Protein AF-A0A9D6QVX8-F1 (afdb_monomer)

Sequence (203 aa):
MKALEVGALLHDIGKLAVPEHLLTKPGRLTRREFNQIAIHPQVGAEILAAVKFPFPVAELVHSHHENWDGTGYPRGLVGSQIPLTARILSVVDCFDALISDRPYRPAFPLEKAVQMIELRSGATFDPKVVETLLEVLPEVQKGAAEADTGLSLQSPRAIDAIQTSMNAEELEDSAESPVSEMEFPASEPMRRLLDPRGSGLQV

Radius of gyration: 20.51 Å; Cα contacts (8 Å, |Δi|>4): 190; chains: 1; bounding box: 38×61×43 Å

Foldseek 3Di:
DVLLVVLLVQLQVLCVQQDPCLVPPPDDDDPVSVVSSQCSLVSSLVVCVVPPDPDRNSLLSNQLQAFQCQLGDDPSDHHPSRPPSSLLSNLVVQLCVQQPCDPVDGHDDNVVSLVVSCVSDNTRHPVVSNVVCVVCVVVVVVVVVVCVVDDDPPDPVVVVVVVVPPPPDDDDDDDDDDDDDDDDDDDDDDDDNDDVDDDDDDD

Nearest PDB structures (foldseek):
  4r8z-assembly1_B  TM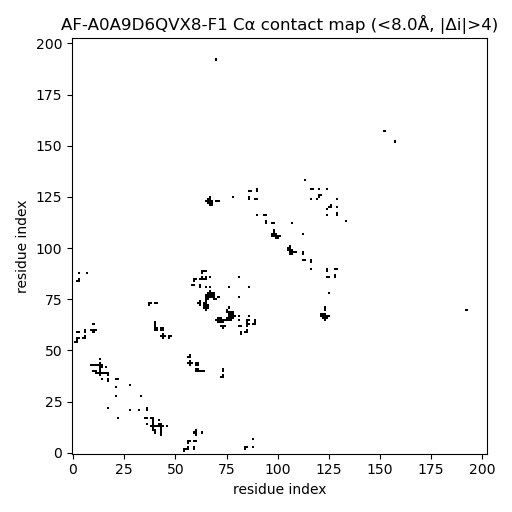=9.097E-01  e=4.300E-11  Pseudomonas aeruginosa PAO1
  4me4-assembly1_B  TM=9.033E-01  e=5.749E-09  Persephonella marina EX-H1
  5z7c-assembly1_A  TM=6.263E-01  e=9.843E-06  Vibrio cholerae O1 biovar El Tor str. N16961
  3tmc-assembly2_B  TM=7.822E-01  e=8.752E-04  Bdellovibrio bacteriovorus HD100

Solvent-accessible surface area (backbone atoms only — not comparable to full-atom values): 12342 Å² total; per-residue (Å²): 106,71,38,48,59,54,24,69,78,44,35,65,58,12,46,80,79,34,61,64,74,66,80,67,48,84,77,83,74,52,75,74,54,43,58,53,54,61,44,17,26,53,48,20,15,56,61,42,61,76,48,90,62,99,50,69,29,29,64,30,19,30,37,38,54,38,14,27,64,26,83,28,36,77,82,37,39,47,51,85,70,43,54,66,57,12,48,46,44,39,51,49,53,52,49,51,63,34,58,37,72,46,104,89,42,74,44,42,58,64,73,58,41,51,53,56,51,60,74,30,44,63,43,52,31,45,50,68,53,53,52,52,49,64,69,48,41,70,57,54,53,53,53,49,61,59,47,71,77,70,69,75,90,82,52,80,66,61,60,57,59,55,61,72,72,66,82,82,84,86,84,89,82,89,86,91,85,82,89,74,91,79,88,81,83,87,78,93,77,83,94,79,90,74,75,97,81,72,80,91,78,83,134

pLDDT: mean 76.97, std 27.29, range [25.06, 98.69]

Secondary structure (DSSP, 8-state):
-HHHHHHHHHTTGGGGGS-HHHHT--SPPPHHHHHHHTTHHHHHHHHHHTS--SS-HHHHHHHTT--TTS--SSS---GGGS-HHHHHHHHHHHHHHHHS-BTTBPPPPHHHHHHHHHHTBTTTB-HHHHHHHHHHHHHHHHHHHHHTTS--TT-THHHHHHHHTS-S---------PPPP-PPPP----S-S--S-S-----

Structure (mmCIF, N/CA/C/O backbone):
data_AF-A0A9D6QVX8-F1
#
_entry.id   AF-A0A9D6QVX8-F1
#
loop_
_atom_site.group_PDB
_atom_site.id
_atom_site.type_symbol
_atom_site.label_atom_id
_atom_site.label_alt_id
_atom_site.label_comp_id
_atom_site.label_asym_id
_atom_site.label_entity_id
_atom_site.label_seq_id
_atom_site.pdbx_PDB_ins_code
_atom_site.Cartn_x
_atom_site.Cartn_y
_atom_site.Cartn_z
_atom_site.occupancy
_atom_site.B_iso_or_equiv
_atom_site.auth_seq_id
_atom_site.auth_comp_id
_atom_site.auth_asym_id
_atom_site.auth_atom_id
_atom_site.pdbx_PDB_model_num
ATOM 1 N N . MET A 1 1 ? -15.543 -7.416 -5.826 1.00 79.75 1 MET A N 1
ATOM 2 C CA . MET A 1 1 ? -15.309 -8.169 -4.577 1.00 79.75 1 MET A CA 1
ATOM 3 C C . MET A 1 1 ? -14.295 -9.286 -4.776 1.00 79.75 1 MET A C 1
ATOM 5 O O . MET A 1 1 ? -13.169 -9.066 -4.369 1.00 79.75 1 MET A O 1
ATOM 9 N N . LYS A 1 2 ? -14.574 -10.358 -5.537 1.00 91.81 2 LYS A N 1
ATOM 10 C CA . LYS A 1 2 ? -13.625 -11.485 -5.729 1.00 91.81 2 LYS A CA 1
ATOM 11 C C . LYS A 1 2 ? -12.177 -11.115 -6.105 1.00 91.81 2 LYS A C 1
ATOM 13 O O . LYS A 1 2 ? -11.245 -11.675 -5.547 1.00 91.81 2 LYS A O 1
ATOM 18 N N . ALA A 1 3 ? -11.972 -10.152 -7.013 1.00 91.81 3 ALA A N 1
ATOM 19 C CA . ALA A 1 3 ? -10.618 -9.693 -7.353 1.00 91.81 3 ALA A CA 1
ATOM 20 C C . ALA A 1 3 ? -9.873 -9.092 -6.158 1.00 91.81 3 ALA A C 1
ATOM 22 O O . ALA A 1 3 ? -8.679 -9.314 -6.028 1.00 91.81 3 ALA A O 1
ATOM 23 N N . LEU A 1 4 ? -10.578 -8.349 -5.300 1.00 94.06 4 LEU A N 1
ATOM 24 C CA . LEU A 1 4 ? -10.010 -7.743 -4.101 1.00 94.06 4 LEU A CA 1
ATOM 25 C C . LEU A 1 4 ? -9.687 -8.801 -3.043 1.00 94.06 4 LEU A C 1
ATOM 27 O O . LEU A 1 4 ? -8.622 -8.729 -2.456 1.00 94.06 4 LEU A O 1
ATOM 31 N N . GLU A 1 5 ? -10.553 -9.799 -2.854 1.00 94.25 5 GLU A N 1
ATOM 32 C CA . GLU A 1 5 ? -10.311 -10.925 -1.934 1.00 94.25 5 GLU A CA 1
ATOM 33 C C . GLU A 1 5 ? -9.059 -11.716 -2.335 1.00 94.25 5 GLU A C 1
ATOM 35 O O . GLU A 1 5 ? -8.137 -11.884 -1.542 1.00 94.25 5 GLU A O 1
ATOM 40 N N . VAL A 1 6 ? -8.992 -12.152 -3.597 1.00 95.88 6 VAL A N 1
ATOM 41 C CA . VAL A 1 6 ? -7.836 -12.900 -4.111 1.00 95.88 6 VAL A CA 1
ATOM 42 C C . VAL A 1 6 ? -6.592 -12.014 -4.168 1.00 95.88 6 VAL A C 1
ATOM 44 O O . VAL A 1 6 ? -5.506 -12.448 -3.798 1.00 95.88 6 VAL A O 1
ATOM 47 N N . GLY A 1 7 ? -6.746 -10.763 -4.603 1.00 95.62 7 GLY A N 1
ATOM 48 C CA . GLY A 1 7 ? -5.658 -9.794 -4.664 1.00 95.62 7 GLY A CA 1
ATOM 49 C C . GLY A 1 7 ? -5.068 -9.498 -3.291 1.00 95.62 7 GLY A C 1
ATOM 50 O O . GLY A 1 7 ? -3.854 -9.478 -3.171 1.00 95.62 7 GLY A O 1
ATOM 51 N N . ALA A 1 8 ? -5.883 -9.357 -2.245 1.00 95.50 8 ALA A N 1
ATOM 52 C CA . ALA A 1 8 ? -5.393 -9.150 -0.884 1.00 95.50 8 ALA A CA 1
ATOM 53 C C . ALA A 1 8 ? -4.518 -10.315 -0.399 1.00 95.50 8 ALA A C 1
ATOM 55 O O . ALA A 1 8 ? -3.488 -10.079 0.224 1.00 95.50 8 ALA A O 1
ATOM 56 N N . LEU A 1 9 ? -4.861 -11.558 -0.750 1.00 96.12 9 LEU A N 1
ATOM 57 C CA . LEU A 1 9 ? -4.059 -12.735 -0.398 1.00 96.12 9 LEU A CA 1
ATOM 58 C C . LEU A 1 9 ? -2.761 -12.852 -1.208 1.00 96.12 9 LEU A C 1
ATOM 60 O O . LEU A 1 9 ? -1.781 -13.404 -0.717 1.00 96.12 9 LEU A O 1
ATOM 64 N N . LEU A 1 10 ? -2.758 -12.372 -2.455 1.00 97.00 10 LEU A N 1
ATOM 65 C CA . LEU A 1 10 ? -1.691 -12.648 -3.423 1.00 97.00 10 LEU A CA 1
ATOM 66 C C . LEU A 1 10 ? -0.883 -11.415 -3.845 1.00 97.00 10 LEU A C 1
ATOM 68 O O . LEU A 1 10 ? 0.009 -11.551 -4.679 1.00 97.00 10 LEU A O 1
ATOM 72 N N . HIS A 1 11 ? -1.161 -10.226 -3.307 1.00 97.88 11 HIS A N 1
ATOM 73 C CA . HIS A 1 11 ? -0.522 -8.976 -3.744 1.00 97.88 11 HIS A CA 1
ATOM 74 C C . HIS A 1 11 ? 1.006 -9.009 -3.669 1.00 97.88 11 HIS A C 1
ATOM 76 O O . HIS A 1 11 ? 1.687 -8.456 -4.528 1.00 97.88 11 HIS A O 1
ATOM 82 N N . ASP A 1 12 ? 1.533 -9.745 -2.699 1.00 97.56 12 ASP A N 1
ATOM 83 C CA . ASP A 1 12 ? 2.959 -9.877 -2.443 1.00 97.56 12 ASP A CA 1
ATOM 84 C C . ASP A 1 12 ? 3.606 -11.115 -3.088 1.00 97.56 12 ASP A C 1
ATOM 86 O O . ASP A 1 12 ? 4.794 -11.365 -2.874 1.00 97.56 12 ASP A O 1
ATOM 90 N N . ILE A 1 13 ? 2.884 -11.897 -3.906 1.00 97.69 13 ILE A N 1
ATOM 91 C CA . ILE A 1 13 ? 3.408 -13.153 -4.482 1.00 97.69 13 ILE A CA 1
ATOM 92 C C . ILE A 1 13 ? 4.677 -12.940 -5.321 1.00 97.69 13 ILE A C 1
ATOM 94 O O . ILE A 1 13 ? 5.549 -13.804 -5.379 1.00 97.69 13 ILE A O 1
ATOM 98 N N . GLY A 1 14 ? 4.836 -11.761 -5.926 1.00 97.44 14 GLY A N 1
ATOM 99 C CA . GLY A 1 14 ? 6.034 -11.422 -6.692 1.00 97.44 14 GLY A CA 1
ATOM 100 C C . GLY A 1 14 ? 7.301 -11.262 -5.847 1.00 97.44 14 GLY A C 1
ATOM 101 O O . GLY A 1 14 ? 8.394 -11.220 -6.413 1.00 97.44 14 GLY A O 1
ATOM 102 N N . LYS A 1 15 ? 7.206 -11.217 -4.507 1.00 97.31 15 LYS A N 1
ATOM 103 C CA . LYS A 1 15 ? 8.384 -11.206 -3.619 1.00 97.31 15 LYS A CA 1
ATOM 104 C C . LYS A 1 15 ? 9.237 -12.468 -3.765 1.00 97.31 15 LYS A C 1
ATOM 106 O O . LYS A 1 15 ? 10.403 -12.433 -3.391 1.00 97.31 15 LYS A O 1
ATOM 111 N N . LEU A 1 16 ? 8.713 -13.529 -4.389 1.00 96.19 16 LEU A N 1
ATOM 112 C CA . LEU A 1 16 ? 9.480 -14.712 -4.800 1.00 96.19 16 LEU A CA 1
ATOM 113 C C . LEU A 1 16 ? 10.677 -14.383 -5.712 1.00 96.19 16 LEU A C 1
ATOM 115 O O . LEU A 1 16 ? 11.661 -15.116 -5.704 1.00 96.19 16 LEU A O 1
ATOM 119 N N . ALA A 1 17 ? 10.623 -13.285 -6.472 1.00 94.88 17 ALA A N 1
ATOM 120 C CA . ALA A 1 17 ? 11.737 -12.827 -7.306 1.00 94.88 17 ALA A CA 1
ATOM 121 C C . ALA A 1 17 ? 12.693 -11.856 -6.587 1.00 94.88 17 ALA A C 1
ATOM 123 O O . ALA A 1 17 ? 13.665 -11.390 -7.182 1.00 94.88 17 ALA A O 1
ATOM 124 N N . VAL A 1 18 ? 12.435 -11.527 -5.317 1.00 95.50 18 VAL A N 1
ATOM 125 C CA . VAL A 1 18 ? 13.264 -10.609 -4.533 1.00 95.50 18 VAL A CA 1
ATOM 126 C C . VAL A 1 18 ? 14.235 -11.419 -3.667 1.00 95.50 18 VAL A C 1
ATOM 128 O O . VAL A 1 18 ? 13.799 -12.291 -2.917 1.00 95.50 18 VAL A O 1
ATOM 131 N N . PRO A 1 19 ? 15.550 -11.127 -3.699 1.00 94.44 19 PRO A N 1
ATOM 132 C CA . PRO A 1 19 ? 16.511 -11.807 -2.839 1.00 94.44 19 PRO A CA 1
ATOM 133 C C . PRO A 1 19 ? 16.152 -11.700 -1.350 1.00 94.44 19 PRO A C 1
ATOM 135 O O . PRO A 1 19 ? 15.932 -10.604 -0.831 1.00 94.44 19 PRO A O 1
ATOM 138 N N . GLU A 1 20 ? 16.186 -12.826 -0.635 1.00 93.62 20 GLU A N 1
ATOM 139 C CA . GLU A 1 20 ? 15.802 -12.912 0.783 1.00 93.62 20 GLU A CA 1
ATOM 140 C C . GLU A 1 20 ? 16.577 -11.933 1.680 1.00 93.62 20 GLU A C 1
ATOM 142 O O . GLU A 1 20 ? 16.004 -11.297 2.565 1.00 93.62 20 GLU A O 1
ATOM 147 N N . HIS A 1 21 ? 17.871 -11.736 1.411 1.00 93.69 21 HIS A N 1
ATOM 148 C CA . HIS A 1 21 ? 18.707 -10.799 2.166 1.00 93.69 21 HIS A CA 1
ATOM 149 C C . HIS A 1 21 ? 18.261 -9.332 2.029 1.00 93.69 21 HIS A C 1
ATOM 151 O O . HIS A 1 21 ? 18.622 -8.516 2.873 1.00 93.69 21 HIS A O 1
ATOM 157 N N . LEU A 1 22 ? 17.503 -8.975 0.981 1.00 94.19 22 LEU A N 1
ATOM 158 C CA . LEU A 1 22 ? 16.891 -7.650 0.841 1.00 94.19 22 LEU A CA 1
ATOM 159 C C . LEU A 1 22 ? 15.572 -7.559 1.609 1.00 94.19 22 LEU A C 1
ATOM 161 O O . LEU A 1 22 ? 15.320 -6.537 2.244 1.00 94.19 22 LEU A O 1
ATOM 165 N N . LEU A 1 23 ? 14.763 -8.623 1.592 1.00 90.75 23 LEU A N 1
ATOM 166 C CA . LEU A 1 23 ? 13.498 -8.700 2.335 1.00 90.75 23 LEU A CA 1
ATOM 167 C C . LEU A 1 23 ? 13.713 -8.673 3.854 1.00 90.75 23 LEU A C 1
ATOM 169 O O . LEU A 1 23 ? 12.891 -8.134 4.591 1.00 90.75 23 LEU A O 1
ATOM 173 N N . THR A 1 24 ? 14.833 -9.229 4.313 1.00 89.38 24 THR A N 1
ATOM 174 C CA . THR A 1 24 ? 15.198 -9.337 5.734 1.00 89.38 24 THR A CA 1
ATOM 175 C C . THR A 1 24 ? 16.215 -8.286 6.182 1.00 89.38 24 THR A C 1
ATOM 177 O O . THR A 1 24 ? 16.659 -8.302 7.332 1.00 89.38 24 THR A O 1
ATOM 180 N N . LYS A 1 25 ? 16.601 -7.353 5.300 1.00 88.38 25 LYS A N 1
ATOM 181 C CA . LYS A 1 25 ? 17.640 -6.365 5.600 1.00 88.38 25 LYS A CA 1
ATOM 182 C C . LYS A 1 25 ? 17.212 -5.452 6.760 1.00 88.38 25 LYS A C 1
ATOM 184 O O . LYS A 1 25 ? 16.213 -4.742 6.631 1.00 88.38 25 LYS A O 1
ATOM 189 N N . PRO A 1 26 ? 17.994 -5.358 7.852 1.00 83.31 26 PRO A N 1
ATOM 190 C CA . PRO A 1 26 ? 17.730 -4.374 8.889 1.00 83.31 26 PRO A CA 1
ATOM 191 C C . PRO A 1 26 ? 18.072 -2.960 8.396 1.00 83.31 26 PRO A C 1
ATOM 193 O O . PRO A 1 26 ? 19.113 -2.719 7.779 1.00 83.31 26 PRO A O 1
ATOM 196 N N . GLY A 1 27 ? 17.212 -1.997 8.722 1.00 85.56 27 GLY A N 1
ATOM 197 C CA . GLY A 1 27 ? 17.412 -0.590 8.384 1.00 85.56 27 GLY A CA 1
ATOM 198 C C . GLY A 1 27 ? 16.941 -0.215 6.976 1.00 85.56 27 GLY A C 1
ATOM 199 O O . GLY A 1 27 ? 16.069 -0.849 6.392 1.00 85.56 27 GLY A O 1
ATOM 200 N N . ARG A 1 28 ? 17.469 0.894 6.447 1.00 89.50 28 ARG A N 1
ATOM 201 C CA . ARG A 1 28 ? 16.995 1.470 5.179 1.00 89.50 28 ARG A CA 1
ATOM 202 C C . ARG A 1 28 ? 17.647 0.786 3.979 1.00 89.50 28 ARG A C 1
ATOM 204 O O . ARG A 1 28 ? 18.856 0.549 3.960 1.00 89.50 28 ARG A O 1
ATOM 211 N N . LEU A 1 29 ? 16.847 0.556 2.944 1.00 92.50 29 LEU A N 1
ATOM 212 C CA . LEU A 1 29 ? 17.328 0.142 1.631 1.00 92.50 29 LEU A CA 1
ATOM 213 C C . LEU A 1 29 ? 17.992 1.327 0.923 1.00 92.50 29 LEU A C 1
ATOM 215 O O . LEU A 1 29 ? 17.521 2.465 0.982 1.00 92.50 29 LEU A O 1
ATOM 219 N N . THR A 1 30 ? 19.084 1.054 0.222 1.00 96.19 30 THR A N 1
ATOM 220 C CA . THR A 1 30 ? 19.640 1.967 -0.779 1.00 96.19 30 THR A CA 1
ATOM 221 C C . THR A 1 30 ? 18.709 2.033 -1.988 1.00 96.19 30 THR A C 1
ATOM 223 O O . THR A 1 30 ? 17.903 1.133 -2.216 1.00 96.19 30 THR A O 1
ATOM 226 N N . ARG A 1 31 ? 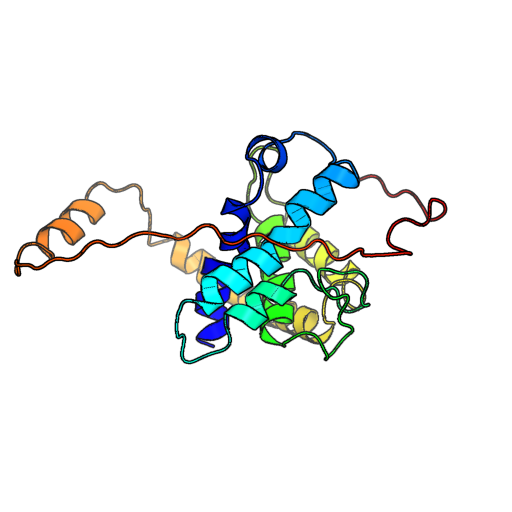18.861 3.055 -2.839 1.00 93.00 31 ARG A N 1
ATOM 227 C CA . ARG A 1 31 ? 18.063 3.181 -4.072 1.00 93.00 31 ARG A CA 1
ATOM 228 C C . ARG A 1 31 ? 18.143 1.931 -4.958 1.00 93.00 31 ARG A C 1
ATOM 230 O O . ARG A 1 31 ? 17.137 1.487 -5.493 1.00 93.00 31 ARG A O 1
ATOM 237 N N . ARG A 1 32 ? 19.339 1.350 -5.098 1.00 95.69 32 ARG A N 1
ATOM 238 C CA . ARG A 1 32 ? 19.556 0.150 -5.920 1.00 95.69 32 ARG A CA 1
ATOM 239 C C . ARG A 1 32 ? 18.865 -1.082 -5.335 1.00 95.69 32 ARG A C 1
ATOM 241 O O . ARG A 1 32 ? 18.390 -1.927 -6.082 1.00 95.69 32 ARG A O 1
ATOM 248 N N . GLU A 1 33 ? 18.844 -1.204 -4.015 1.00 96.56 33 GLU A N 1
ATOM 249 C CA . GLU A 1 33 ? 18.157 -2.304 -3.332 1.00 96.56 33 GLU A CA 1
ATOM 250 C C . GLU A 1 33 ? 16.643 -2.122 -3.400 1.00 96.56 33 GLU A C 1
ATOM 252 O O . GLU A 1 33 ? 15.941 -3.060 -3.748 1.00 96.56 33 GLU A O 1
ATOM 257 N N . PHE A 1 34 ? 16.146 -0.904 -3.171 1.00 95.69 34 PHE A N 1
ATOM 258 C CA . PHE A 1 34 ? 14.727 -0.594 -3.322 1.00 95.69 34 PHE A CA 1
ATOM 259 C C . PHE A 1 34 ? 14.224 -0.930 -4.728 1.00 95.69 34 PHE A C 1
ATOM 261 O O . PHE A 1 34 ? 13.208 -1.599 -4.853 1.00 95.69 34 PHE A O 1
ATOM 268 N N . ASN A 1 35 ? 14.965 -0.556 -5.777 1.00 94.62 35 ASN A N 1
ATOM 269 C CA . ASN A 1 35 ? 14.596 -0.884 -7.156 1.00 94.62 35 ASN A CA 1
ATOM 270 C C . ASN A 1 35 ? 14.461 -2.395 -7.401 1.00 94.62 35 ASN A C 1
ATOM 272 O O . ASN A 1 35 ? 13.659 -2.788 -8.236 1.00 94.62 35 ASN A O 1
ATOM 276 N N . GLN A 1 36 ? 15.223 -3.233 -6.689 1.00 95.94 36 GLN A N 1
ATOM 277 C CA . GLN A 1 36 ? 15.094 -4.691 -6.784 1.00 95.94 36 GLN A CA 1
ATOM 278 C C . GLN A 1 36 ? 13.860 -5.209 -6.048 1.00 95.94 36 GLN A C 1
ATOM 280 O O . GLN A 1 36 ? 13.270 -6.182 -6.489 1.00 95.94 36 GLN A O 1
ATOM 285 N N . ILE A 1 37 ? 13.441 -4.571 -4.953 1.00 96.06 37 ILE A N 1
ATOM 286 C CA . ILE A 1 37 ? 12.187 -4.933 -4.276 1.00 96.06 37 ILE A CA 1
ATOM 287 C C . ILE A 1 37 ? 10.978 -4.434 -5.075 1.00 96.06 37 ILE A C 1
ATOM 289 O O . ILE A 1 37 ? 9.973 -5.130 -5.177 1.00 96.06 37 ILE A O 1
ATOM 293 N N . ALA A 1 38 ? 11.077 -3.248 -5.677 1.00 96.44 38 ALA A N 1
ATOM 294 C CA . ALA A 1 38 ? 9.990 -2.583 -6.391 1.00 96.44 38 ALA A CA 1
ATOM 295 C C . ALA A 1 38 ? 9.528 -3.316 -7.666 1.00 96.44 38 ALA A C 1
ATOM 297 O O . ALA A 1 38 ? 8.518 -2.931 -8.247 1.00 96.44 38 ALA A O 1
ATOM 298 N N . ILE A 1 39 ? 10.227 -4.375 -8.091 1.00 96.88 39 ILE A N 1
ATOM 299 C CA . ILE A 1 39 ? 9.795 -5.229 -9.207 1.00 96.88 39 ILE A CA 1
ATOM 300 C C . ILE A 1 39 ? 8.636 -6.158 -8.823 1.00 96.88 39 ILE A C 1
ATOM 302 O O . ILE A 1 39 ? 7.930 -6.639 -9.707 1.00 96.88 39 ILE A O 1
ATOM 306 N N . HIS A 1 40 ? 8.436 -6.441 -7.529 1.00 98.44 40 HIS A N 1
ATOM 307 C CA . HIS A 1 40 ? 7.505 -7.486 -7.099 1.00 98.44 40 HIS A CA 1
ATOM 308 C C . HIS A 1 40 ? 6.040 -7.273 -7.529 1.00 98.44 40 HIS A C 1
ATOM 310 O O . HIS A 1 40 ? 5.394 -8.282 -7.804 1.00 98.44 40 HIS A O 1
ATOM 316 N N . PRO A 1 41 ? 5.483 -6.048 -7.668 1.00 98.19 41 PRO A N 1
ATOM 317 C CA . PRO A 1 41 ? 4.117 -5.896 -8.167 1.00 98.19 41 PRO A CA 1
ATOM 318 C C . PRO A 1 41 ? 4.008 -6.363 -9.617 1.00 98.19 41 PRO A C 1
ATOM 320 O O . PRO A 1 41 ? 3.045 -7.030 -9.988 1.00 98.19 41 PRO A O 1
ATOM 323 N N . GLN A 1 42 ? 5.025 -6.055 -10.427 1.00 98.06 42 GLN A N 1
ATOM 324 C CA . GLN A 1 42 ? 5.070 -6.464 -11.823 1.00 98.06 42 GLN A CA 1
ATOM 325 C C . GLN A 1 42 ? 5.259 -7.978 -11.954 1.00 98.06 42 GLN A C 1
ATOM 327 O O . GLN A 1 42 ? 4.462 -8.628 -12.625 1.00 98.06 42 GLN A O 1
ATOM 332 N N . VAL A 1 43 ? 6.233 -8.558 -11.247 1.00 97.88 43 VAL A N 1
ATOM 333 C CA . VAL A 1 43 ? 6.436 -10.017 -11.242 1.00 97.88 43 VAL A CA 1
ATOM 334 C C . VAL A 1 43 ? 5.187 -10.743 -10.731 1.00 97.88 43 VAL A C 1
ATOM 336 O O . VAL A 1 43 ? 4.766 -11.744 -11.304 1.00 97.88 43 VAL A O 1
ATOM 339 N N . GLY A 1 44 ? 4.552 -10.233 -9.673 1.00 98.00 44 GLY A N 1
ATOM 340 C CA . GLY A 1 44 ? 3.318 -10.802 -9.138 1.00 98.00 44 GLY A CA 1
ATOM 341 C C . GLY A 1 44 ? 2.179 -10.769 -10.156 1.00 98.00 44 GLY A C 1
ATOM 342 O O . GLY A 1 44 ? 1.471 -11.762 -10.324 1.00 98.00 44 GLY A O 1
ATOM 343 N N . ALA A 1 45 ? 2.034 -9.667 -10.892 1.00 97.69 45 ALA A N 1
ATOM 344 C CA . ALA A 1 45 ? 1.060 -9.561 -11.971 1.00 97.69 45 ALA A CA 1
ATOM 345 C C . ALA A 1 45 ? 1.338 -10.551 -13.113 1.00 97.69 45 ALA A C 1
ATOM 347 O O . ALA A 1 45 ? 0.398 -11.162 -13.618 1.00 97.69 45 ALA A O 1
ATOM 348 N N . GLU A 1 46 ? 2.603 -10.752 -13.490 1.00 96.88 46 GLU A N 1
ATOM 349 C CA . GLU A 1 46 ? 3.015 -11.718 -14.519 1.00 96.88 46 GLU A CA 1
ATOM 350 C C . GLU A 1 46 ? 2.716 -13.166 -14.098 1.00 96.88 46 GLU A C 1
ATOM 352 O O . GLU A 1 46 ? 2.118 -13.917 -14.871 1.00 96.88 46 GLU A O 1
ATOM 357 N N . ILE A 1 47 ? 3.027 -13.538 -12.850 1.00 96.38 47 ILE A N 1
ATOM 358 C CA . ILE A 1 47 ? 2.672 -14.848 -12.276 1.00 96.38 47 ILE A CA 1
ATOM 359 C C . ILE A 1 47 ? 1.155 -15.060 -12.332 1.00 96.38 47 ILE A C 1
ATOM 361 O O . ILE A 1 47 ? 0.673 -16.105 -12.773 1.00 96.38 47 ILE A O 1
ATOM 365 N N . LEU A 1 48 ? 0.380 -14.061 -11.907 1.00 96.12 48 LEU A N 1
ATOM 366 C CA . LEU A 1 48 ? -1.078 -14.163 -11.851 1.00 96.12 48 LEU A CA 1
ATOM 367 C C . LEU A 1 48 ? -1.734 -14.107 -13.232 1.00 96.12 48 LEU A C 1
ATOM 369 O O . LEU A 1 48 ? -2.834 -14.630 -13.385 1.00 96.12 48 LEU A O 1
ATOM 373 N N . ALA A 1 49 ? -1.076 -13.531 -14.240 1.00 94.12 49 ALA A N 1
ATOM 374 C CA . ALA A 1 49 ? -1.553 -13.530 -15.622 1.00 94.12 49 ALA A CA 1
ATOM 375 C C . ALA A 1 49 ? -1.521 -14.930 -16.259 1.00 94.12 49 ALA A C 1
ATOM 377 O O . ALA A 1 49 ? -2.317 -15.209 -17.159 1.00 94.12 49 ALA A O 1
ATOM 378 N N . ALA A 1 50 ? -0.655 -15.829 -15.776 1.00 93.75 50 ALA A N 1
ATOM 379 C CA . ALA A 1 50 ? -0.658 -17.232 -16.190 1.00 93.75 50 ALA A CA 1
ATOM 380 C C . ALA A 1 50 ? -1.909 -17.986 -15.695 1.00 93.75 50 ALA A C 1
ATOM 382 O O . ALA A 1 50 ? -2.316 -18.987 -16.290 1.00 93.75 50 ALA A O 1
ATOM 383 N N . VAL A 1 51 ? -2.556 -17.490 -14.636 1.00 93.12 51 VAL A N 1
ATOM 384 C CA . VAL A 1 51 ? -3.797 -18.048 -14.097 1.00 93.12 51 VAL A CA 1
ATOM 385 C C . VAL A 1 51 ? -4.995 -17.329 -14.715 1.00 93.12 51 VAL A C 1
ATOM 387 O O . VAL A 1 51 ? -5.150 -16.114 -14.624 1.00 93.12 51 VAL A O 1
ATOM 390 N N . LYS A 1 52 ? -5.909 -18.090 -15.323 1.00 88.00 52 LYS A N 1
ATOM 391 C CA . LYS A 1 52 ? -7.117 -17.546 -15.966 1.00 88.00 52 LYS A CA 1
ATOM 392 C C . LYS A 1 52 ? -8.206 -17.203 -14.944 1.00 88.00 52 LYS A C 1
ATOM 394 O O . LYS A 1 52 ? -9.277 -17.810 -14.940 1.00 88.00 52 LYS A O 1
ATOM 399 N N . PHE A 1 53 ? -7.947 -16.233 -14.069 1.00 91.50 53 PHE A N 1
ATOM 400 C CA . PHE A 1 53 ? -8.982 -15.702 -13.184 1.00 91.50 53 PHE A CA 1
ATOM 401 C C . PHE A 1 53 ? -10.080 -15.002 -14.004 1.00 91.50 53 PHE A C 1
ATOM 403 O O . PHE A 1 53 ? -9.772 -14.240 -14.920 1.00 91.50 53 PHE A O 1
ATOM 410 N N . PRO A 1 54 ? -11.369 -15.170 -13.660 1.00 92.38 54 PRO A N 1
ATOM 411 C CA . PRO A 1 54 ? -12.466 -14.486 -14.351 1.00 92.38 54 PRO A CA 1
ATOM 412 C C . PRO A 1 54 ? -12.594 -12.999 -13.964 1.00 92.38 54 PRO A C 1
ATOM 414 O O . PRO A 1 54 ? -13.591 -12.353 -14.279 1.00 92.38 54 PRO A O 1
ATOM 417 N N . PHE A 1 55 ? -11.624 -12.451 -13.231 1.00 92.31 55 PHE A N 1
ATOM 418 C CA . PHE A 1 55 ? -11.620 -11.091 -12.699 1.00 92.31 55 PHE A CA 1
ATOM 419 C C . PHE A 1 55 ? -10.178 -10.546 -12.629 1.00 92.31 55 PHE A C 1
ATOM 421 O O . PHE A 1 55 ? -9.234 -11.337 -12.584 1.00 92.31 55 PHE A O 1
ATOM 428 N N . PRO A 1 56 ? -9.976 -9.213 -12.627 1.00 92.94 56 PRO A N 1
ATOM 429 C CA . PRO A 1 56 ? -8.674 -8.602 -12.917 1.00 92.94 56 PRO A CA 1
ATOM 430 C C . PRO A 1 56 ? -7.728 -8.572 -11.700 1.00 92.94 56 PRO A C 1
ATOM 432 O O . PRO A 1 56 ? -7.400 -7.506 -11.184 1.00 92.94 56 PRO A O 1
ATOM 435 N N . VAL A 1 57 ? -7.284 -9.740 -11.224 1.00 96.31 57 VAL A N 1
ATOM 436 C CA . VAL A 1 57 ? -6.337 -9.838 -10.091 1.00 96.31 57 VAL A CA 1
ATOM 437 C C . VAL A 1 57 ? -4.965 -9.285 -10.467 1.00 96.31 57 VAL A C 1
ATOM 439 O O . VAL A 1 57 ? -4.398 -8.511 -9.707 1.00 96.31 57 VAL A O 1
ATOM 442 N N . ALA A 1 58 ? -4.451 -9.639 -11.648 1.00 96.81 58 ALA A N 1
ATOM 443 C CA . ALA A 1 58 ? -3.125 -9.212 -12.089 1.00 96.81 58 ALA A CA 1
ATOM 444 C C . ALA A 1 58 ? -2.996 -7.680 -12.115 1.00 96.81 58 ALA A C 1
ATOM 446 O O . ALA A 1 58 ? -2.025 -7.139 -11.608 1.00 96.81 58 ALA A O 1
ATOM 447 N N . GLU A 1 59 ? -4.015 -6.977 -12.617 1.00 96.56 59 GLU A N 1
ATOM 448 C CA . GLU A 1 59 ? -4.028 -5.509 -12.663 1.00 96.56 59 GLU A CA 1
ATOM 449 C C . GLU A 1 59 ? -4.077 -4.879 -11.261 1.00 96.56 59 GLU A C 1
ATOM 451 O O . GLU A 1 59 ? -3.432 -3.865 -11.006 1.00 96.56 59 GLU A O 1
ATOM 456 N N . LEU A 1 60 ? -4.810 -5.494 -10.328 1.00 97.31 60 LEU A N 1
ATOM 457 C CA . LEU A 1 60 ? -4.827 -5.073 -8.928 1.00 97.31 60 LEU A CA 1
ATOM 458 C C . LEU A 1 60 ? -3.434 -5.212 -8.305 1.00 97.31 60 LEU A C 1
ATOM 460 O O . LEU A 1 60 ? -2.924 -4.250 -7.734 1.00 97.31 60 LEU A O 1
ATOM 464 N N . VAL A 1 61 ? -2.821 -6.389 -8.444 1.00 98.00 61 VAL A N 1
ATOM 465 C CA . VAL A 1 61 ? -1.493 -6.688 -7.893 1.00 98.00 61 VAL A CA 1
ATOM 466 C C . VAL A 1 61 ? -0.418 -5.828 -8.543 1.00 98.00 61 VAL A C 1
ATOM 468 O O . VAL A 1 61 ? 0.463 -5.342 -7.850 1.00 98.00 61 VAL A O 1
ATOM 471 N N . HIS A 1 62 ? -0.514 -5.526 -9.831 1.00 98.38 62 HIS A N 1
ATOM 472 C CA . HIS A 1 62 ? 0.449 -4.646 -10.486 1.00 98.38 62 HIS A CA 1
ATOM 473 C C . HIS A 1 62 ? 0.444 -3.228 -9.892 1.00 98.38 62 HIS A C 1
ATOM 475 O O . HIS A 1 62 ? 1.477 -2.568 -9.845 1.00 98.38 62 HIS A O 1
ATOM 481 N N . SER A 1 63 ? -0.717 -2.757 -9.432 1.00 98.44 63 SER A N 1
ATOM 482 C CA . SER A 1 63 ? -0.927 -1.356 -9.061 1.00 98.44 63 SER A CA 1
ATOM 483 C C . SER A 1 63 ? -1.084 -1.086 -7.566 1.00 98.44 63 SER A C 1
ATOM 485 O O . SER A 1 63 ? -1.353 0.053 -7.193 1.00 98.44 63 SER A O 1
ATOM 487 N N . HIS A 1 64 ? -0.912 -2.080 -6.693 1.00 97.88 64 HIS A N 1
ATOM 488 C CA . HIS A 1 64 ? -1.133 -1.902 -5.250 1.00 97.88 64 HIS A CA 1
ATOM 489 C C . HIS A 1 64 ? -0.102 -0.984 -4.555 1.00 97.88 64 HIS A C 1
ATOM 491 O O . HIS A 1 64 ? -0.335 -0.548 -3.430 1.00 97.88 64 HIS A O 1
ATOM 497 N N . HIS A 1 65 ? 0.999 -0.641 -5.234 1.00 98.12 65 HIS A N 1
ATOM 498 C CA . HIS A 1 65 ? 1.998 0.338 -4.788 1.00 98.12 65 HIS A CA 1
ATOM 499 C C . HIS A 1 65 ? 1.987 1.658 -5.578 1.00 98.12 65 HIS A C 1
ATOM 501 O O . HIS A 1 65 ? 2.897 2.484 -5.446 1.00 98.12 65 HIS A O 1
ATOM 507 N N . GLU A 1 66 ? 0.949 1.890 -6.381 1.00 98.56 66 GLU A N 1
ATOM 508 C CA . GLU A 1 66 ? 0.715 3.205 -6.971 1.00 98.56 66 GLU A CA 1
ATOM 509 C C . GLU A 1 66 ? 0.212 4.176 -5.895 1.00 98.56 66 GLU A C 1
ATOM 511 O O . GLU A 1 66 ? -0.655 3.840 -5.085 1.00 98.56 66 GLU A O 1
ATOM 516 N N . ASN A 1 67 ? 0.736 5.402 -5.917 1.00 98.62 67 ASN A N 1
ATOM 517 C CA . ASN A 1 67 ? 0.305 6.477 -5.030 1.00 98.62 67 ASN A CA 1
ATOM 518 C C . ASN A 1 67 ? -0.682 7.368 -5.770 1.00 98.62 67 ASN A C 1
ATOM 520 O O . ASN A 1 67 ? -0.496 7.652 -6.952 1.00 98.62 67 ASN A O 1
ATOM 524 N N . TRP A 1 68 ? -1.689 7.867 -5.059 1.00 98.62 68 TRP A N 1
ATOM 525 C CA . TRP A 1 68 ? -2.717 8.744 -5.618 1.00 98.62 68 TRP A CA 1
ATOM 526 C C . TRP A 1 68 ? -2.153 9.952 -6.390 1.00 98.62 68 TRP A C 1
ATOM 528 O O . TRP A 1 68 ? -2.704 10.331 -7.426 1.00 98.62 68 TRP A O 1
ATOM 538 N N . ASP A 1 69 ? -1.041 10.524 -5.930 1.00 98.25 69 ASP A N 1
ATOM 539 C CA . ASP A 1 69 ? -0.349 11.664 -6.541 1.00 98.25 69 ASP A CA 1
ATOM 540 C C . ASP A 1 69 ? 0.596 11.315 -7.711 1.00 98.25 69 ASP A C 1
ATOM 542 O O . ASP A 1 69 ? 1.184 12.217 -8.312 1.00 98.25 69 ASP A O 1
ATOM 546 N N . GLY A 1 70 ? 0.750 10.031 -8.053 1.00 98.06 70 GLY A N 1
ATOM 547 C CA . GLY A 1 70 ? 1.650 9.557 -9.110 1.00 98.06 70 GLY A CA 1
ATOM 548 C C . GLY A 1 70 ? 3.092 9.303 -8.689 1.00 98.06 70 GLY A C 1
ATOM 549 O O . GLY A 1 70 ? 3.913 8.947 -9.533 1.00 98.06 70 GLY A O 1
ATOM 550 N N . THR A 1 71 ? 3.438 9.468 -7.412 1.00 97.44 71 THR A N 1
ATOM 551 C CA . THR A 1 71 ? 4.800 9.191 -6.913 1.00 97.44 71 THR A CA 1
ATOM 552 C C . THR A 1 71 ? 5.066 7.704 -6.656 1.00 97.44 71 THR A C 1
ATOM 554 O O . THR A 1 71 ? 6.168 7.336 -6.249 1.00 97.44 71 THR A O 1
ATOM 557 N N . GLY A 1 72 ? 4.061 6.852 -6.868 1.00 97.00 72 GLY A N 1
ATOM 558 C CA . GLY A 1 72 ? 4.151 5.410 -6.673 1.00 97.00 72 GLY A CA 1
ATOM 559 C C . GLY A 1 72 ? 4.840 4.683 -7.824 1.00 97.00 72 GLY A C 1
ATOM 560 O O . GLY A 1 72 ? 5.499 5.278 -8.681 1.00 97.00 72 GLY A O 1
ATOM 561 N N . TYR A 1 73 ? 4.716 3.362 -7.807 1.00 97.81 73 TYR A N 1
ATOM 562 C CA . TYR A 1 73 ? 5.364 2.465 -8.757 1.00 97.81 73 TYR A CA 1
ATOM 563 C C . TYR A 1 73 ? 4.468 1.241 -9.026 1.00 97.81 73 TYR A C 1
ATOM 565 O O . TYR A 1 73 ? 3.584 0.947 -8.219 1.00 97.81 73 TYR A O 1
ATOM 573 N N . PRO A 1 74 ? 4.688 0.499 -10.128 1.00 96.62 74 PRO A N 1
ATOM 574 C CA . PRO A 1 74 ? 5.760 0.649 -11.119 1.00 96.62 74 PRO A CA 1
ATOM 575 C C . PRO A 1 74 ? 5.467 1.619 -12.270 1.00 96.62 74 PRO A C 1
ATOM 577 O O . PRO A 1 74 ? 6.408 2.021 -12.956 1.00 96.62 74 PRO A O 1
ATOM 580 N N . ARG A 1 75 ? 4.212 2.020 -12.499 1.00 97.06 75 ARG A N 1
ATOM 581 C CA . ARG A 1 75 ? 3.817 2.811 -13.678 1.00 97.06 75 ARG A CA 1
ATOM 582 C C . ARG A 1 75 ? 3.646 4.302 -13.394 1.00 97.06 75 ARG A C 1
ATOM 584 O O . ARG A 1 75 ? 3.632 5.078 -14.348 1.00 97.06 75 ARG A O 1
ATOM 591 N N . GLY A 1 76 ? 3.550 4.712 -12.130 1.00 97.50 76 GLY A N 1
ATOM 592 C CA . GLY A 1 76 ? 3.350 6.116 -11.760 1.00 97.50 76 GLY A CA 1
ATOM 593 C C . GLY A 1 76 ? 1.959 6.607 -12.157 1.00 97.50 76 GLY A C 1
ATOM 594 O O . GLY A 1 76 ? 1.808 7.704 -12.699 1.00 97.50 76 GLY A O 1
ATOM 595 N N . LEU A 1 77 ? 0.949 5.757 -11.961 1.00 98.44 77 LEU A N 1
ATOM 596 C CA . LEU A 1 77 ? -0.442 6.083 -12.261 1.00 98.44 77 LEU A CA 1
ATOM 597 C C . LEU A 1 77 ? -0.951 7.159 -11.304 1.00 98.44 77 LEU A C 1
ATOM 599 O O . LEU A 1 77 ? -0.637 7.139 -10.118 1.00 98.44 77 LEU A O 1
ATOM 603 N N . VAL A 1 78 ? -1.787 8.067 -11.809 1.00 98.62 78 VAL A N 1
ATOM 604 C CA . VAL A 1 78 ? -2.312 9.190 -11.021 1.00 98.62 78 VAL A CA 1
ATOM 605 C C . VAL A 1 78 ? -3.815 9.055 -10.820 1.00 98.62 78 VAL A C 1
ATOM 607 O O . VAL A 1 78 ? -4.580 8.845 -11.769 1.00 98.62 78 VAL A O 1
ATOM 610 N N . GLY A 1 79 ? -4.258 9.248 -9.581 1.00 98.31 79 GLY A N 1
ATOM 611 C CA . GLY A 1 79 ? -5.666 9.358 -9.235 1.00 98.31 79 GLY A CA 1
ATOM 612 C C . GLY A 1 79 ? -6.492 8.159 -9.702 1.00 98.31 79 GLY A C 1
ATOM 613 O O . GLY A 1 79 ? -6.206 7.000 -9.404 1.00 98.31 79 GLY A O 1
ATOM 614 N N . SER A 1 80 ? -7.531 8.435 -10.489 1.00 98.06 80 SER A N 1
ATOM 615 C CA . SER A 1 80 ? -8.460 7.421 -10.996 1.00 98.06 80 SER A CA 1
ATOM 616 C C . SER A 1 80 ? -7.888 6.508 -12.083 1.00 98.06 80 SER A C 1
ATOM 618 O O . SER A 1 80 ? -8.591 5.593 -12.509 1.00 98.06 80 SER A O 1
ATOM 620 N N . GLN A 1 81 ? -6.656 6.737 -12.548 1.00 98.38 81 GLN A N 1
ATOM 621 C CA . GLN A 1 81 ? -5.951 5.768 -13.396 1.00 98.38 81 GLN A CA 1
ATOM 622 C C . GLN A 1 81 ? -5.622 4.492 -12.615 1.00 98.38 81 GLN A C 1
ATOM 624 O O . GLN A 1 81 ? -5.545 3.417 -13.202 1.00 98.38 81 GLN A O 1
ATOM 629 N N . ILE A 1 82 ? -5.475 4.604 -11.292 1.00 98.62 82 ILE A N 1
ATOM 630 C CA . ILE A 1 82 ? -5.256 3.467 -10.406 1.00 98.62 82 ILE A CA 1
ATOM 631 C C . ILE A 1 82 ? -6.584 2.700 -10.263 1.00 98.62 82 ILE A C 1
ATOM 633 O O . ILE A 1 82 ? -7.611 3.295 -9.889 1.00 98.62 82 ILE A O 1
ATOM 637 N N . PRO A 1 83 ? -6.605 1.376 -10.507 1.00 97.38 83 PRO A N 1
ATOM 638 C CA . PRO A 1 83 ? -7.788 0.553 -10.284 1.00 97.38 83 PRO A CA 1
ATOM 639 C C . PRO A 1 83 ? -8.348 0.765 -8.875 1.00 97.38 83 PRO A C 1
ATOM 641 O O . PRO A 1 83 ? -7.599 0.799 -7.900 1.00 97.38 83 PRO A O 1
ATOM 644 N N . LEU A 1 84 ? -9.673 0.894 -8.742 1.00 97.81 84 LEU A N 1
ATOM 645 C CA . LEU A 1 84 ? -10.303 1.119 -7.431 1.00 97.81 84 LEU A CA 1
ATOM 646 C C . LEU A 1 84 ? -9.908 0.039 -6.415 1.00 97.81 84 LEU A C 1
ATOM 648 O O . LEU A 1 84 ? -9.647 0.343 -5.260 1.00 97.81 84 LEU A O 1
ATOM 652 N N . THR A 1 85 ? -9.805 -1.213 -6.852 1.00 97.38 85 THR A N 1
ATOM 653 C CA . THR A 1 85 ? -9.390 -2.319 -5.987 1.00 97.38 85 THR A CA 1
ATOM 654 C C . THR A 1 85 ? -7.953 -2.181 -5.486 1.00 97.38 85 THR A C 1
ATOM 656 O O . THR A 1 85 ? -7.691 -2.536 -4.345 1.00 97.38 85 THR A O 1
ATOM 659 N N . ALA A 1 86 ? -7.040 -1.633 -6.293 1.00 97.94 86 ALA A N 1
ATOM 660 C CA . ALA A 1 86 ? -5.670 -1.355 -5.866 1.00 97.94 86 ALA A CA 1
ATOM 661 C C . ALA A 1 86 ? -5.614 -0.170 -4.889 1.00 97.94 86 ALA A C 1
ATOM 663 O O . ALA A 1 86 ? -4.885 -0.233 -3.908 1.00 97.94 86 ALA A O 1
ATOM 664 N N . ARG A 1 87 ? -6.445 0.863 -5.097 1.00 98.56 87 ARG A N 1
ATOM 665 C CA . ARG A 1 87 ? -6.595 1.987 -4.152 1.00 98.56 87 ARG A CA 1
ATOM 666 C C . ARG A 1 87 ? -7.140 1.547 -2.796 1.00 98.56 87 ARG A C 1
ATOM 668 O O . ARG A 1 87 ? -6.704 2.055 -1.774 1.00 98.56 87 ARG A O 1
ATOM 675 N N . ILE A 1 88 ? -8.091 0.611 -2.787 1.00 98.19 88 ILE A N 1
ATOM 676 C CA . ILE A 1 88 ? -8.604 0.012 -1.548 1.00 98.19 88 ILE A CA 1
ATOM 677 C C . ILE A 1 88 ? -7.509 -0.813 -0.876 1.00 98.19 88 ILE A C 1
ATOM 679 O O . ILE A 1 88 ? -7.239 -0.617 0.306 1.00 98.19 88 ILE A O 1
ATOM 683 N N . LEU A 1 89 ? -6.861 -1.706 -1.630 1.00 98.00 89 LEU A N 1
ATOM 684 C CA . LEU A 1 89 ? -5.828 -2.572 -1.076 1.00 98.00 89 LEU A CA 1
ATOM 685 C C . LEU A 1 89 ? -4.660 -1.771 -0.493 1.00 98.00 89 LEU A C 1
ATOM 687 O O . LEU A 1 89 ? -4.218 -2.103 0.595 1.00 98.00 89 LEU A O 1
ATOM 691 N N . SER A 1 90 ? -4.188 -0.713 -1.157 1.00 97.81 90 SER A N 1
ATOM 692 C CA . SER A 1 90 ? -3.035 0.061 -0.679 1.00 97.81 90 SER A CA 1
ATOM 693 C C . SER A 1 90 ? -3.283 0.720 0.682 1.00 97.81 90 SER A C 1
ATOM 695 O O . SER A 1 90 ? -2.390 0.758 1.531 1.00 97.81 90 SER A O 1
ATOM 697 N N . VAL A 1 91 ? -4.507 1.200 0.920 1.00 98.00 91 VAL A N 1
ATOM 698 C CA . VAL A 1 91 ? -4.913 1.758 2.216 1.00 98.00 91 VAL A CA 1
ATOM 699 C C . VAL A 1 91 ? -4.998 0.656 3.271 1.00 98.00 91 VAL A C 1
ATOM 701 O O . VAL A 1 91 ? -4.459 0.822 4.364 1.00 98.00 91 VAL A O 1
ATOM 704 N N . VAL A 1 92 ? -5.648 -0.466 2.949 1.00 95.94 92 VAL A N 1
ATOM 705 C CA . VAL A 1 92 ? -5.859 -1.578 3.891 1.00 95.94 92 VAL A CA 1
ATOM 706 C C . VAL A 1 92 ? -4.544 -2.266 4.259 1.00 95.94 92 VAL A C 1
ATOM 708 O O . VAL A 1 92 ? -4.309 -2.492 5.441 1.00 95.94 92 VAL A O 1
ATOM 711 N N . ASP A 1 93 ? -3.668 -2.532 3.289 1.00 96.12 93 ASP A N 1
ATOM 712 C CA . ASP A 1 93 ? -2.338 -3.112 3.511 1.00 96.12 93 ASP A CA 1
ATOM 713 C C . ASP A 1 93 ? -1.499 -2.216 4.429 1.00 96.12 93 ASP A C 1
ATOM 715 O O . ASP A 1 93 ? -0.943 -2.668 5.430 1.00 96.12 93 ASP A O 1
ATOM 719 N N . CYS A 1 94 ? -1.485 -0.902 4.173 1.00 95.69 94 CYS A N 1
ATOM 720 C CA . CYS A 1 94 ? -0.792 0.025 5.059 1.00 95.69 94 CYS A CA 1
ATOM 721 C C . CYS A 1 94 ? -1.423 0.072 6.456 1.00 95.69 94 CYS A C 1
ATOM 723 O O . CYS A 1 94 ? -0.695 0.182 7.443 1.00 95.69 94 CYS A O 1
ATOM 725 N N . PHE A 1 95 ? -2.750 0.052 6.559 1.00 95.31 95 PHE A N 1
ATOM 726 C CA . PHE A 1 95 ? -3.436 0.111 7.843 1.00 95.31 95 PHE A CA 1
ATOM 727 C C . PHE A 1 95 ? -3.148 -1.137 8.686 1.00 95.31 95 PHE A C 1
ATOM 729 O O . PHE A 1 95 ? -2.676 -0.991 9.814 1.00 95.31 95 PHE A O 1
ATOM 736 N N . ASP A 1 96 ? -3.314 -2.335 8.119 1.00 93.12 96 ASP A N 1
ATOM 737 C CA . ASP A 1 96 ? -2.951 -3.607 8.757 1.00 93.12 96 ASP A CA 1
ATOM 738 C C . ASP A 1 96 ? -1.474 -3.611 9.168 1.00 93.12 96 ASP A C 1
ATOM 740 O O . ASP A 1 96 ? -1.121 -3.872 10.320 1.00 93.12 96 ASP A O 1
ATOM 744 N N . ALA A 1 97 ? -0.599 -3.168 8.263 1.00 91.12 97 ALA A N 1
ATOM 745 C CA . ALA A 1 97 ? 0.815 -3.033 8.544 1.00 91.12 97 ALA A CA 1
ATOM 746 C C . ALA A 1 97 ? 1.125 -2.106 9.718 1.00 91.12 97 ALA A C 1
ATOM 748 O O . ALA A 1 97 ? 2.200 -2.271 10.289 1.00 91.12 97 ALA A O 1
ATOM 749 N N . LEU A 1 98 ? 0.279 -1.125 10.057 1.00 93.44 98 LEU A N 1
ATOM 750 C CA . LEU A 1 98 ? 0.462 -0.204 11.185 1.00 93.44 98 LEU A CA 1
ATOM 751 C C . LEU A 1 98 ? -0.046 -0.788 12.506 1.00 93.44 98 LEU A C 1
ATOM 753 O O . LEU A 1 98 ? 0.615 -0.587 13.526 1.00 93.44 98 LEU A O 1
ATOM 757 N N . ILE A 1 99 ? -1.174 -1.497 12.487 1.00 93.19 99 ILE A N 1
ATOM 758 C CA . ILE A 1 99 ? -1.823 -2.038 13.693 1.00 93.19 99 ILE A CA 1
ATOM 759 C C . ILE A 1 99 ? -1.368 -3.456 14.060 1.00 93.19 99 ILE A C 1
ATOM 761 O O . ILE A 1 99 ? -1.735 -3.950 15.120 1.00 93.19 99 ILE A O 1
ATOM 765 N N . SER A 1 100 ? -0.560 -4.093 13.213 1.00 89.19 100 SER A N 1
ATOM 766 C CA . SER A 1 100 ? 0.014 -5.417 13.463 1.00 89.19 100 SER A CA 1
ATOM 767 C C . SER A 1 100 ? 1.440 -5.336 14.019 1.00 89.19 100 SER A C 1
ATOM 769 O O . SER A 1 100 ? 2.244 -4.477 13.625 1.00 89.19 100 SER A O 1
ATOM 771 N N . ASP A 1 101 ? 1.771 -6.265 14.920 1.00 86.50 101 ASP A N 1
ATOM 772 C CA . ASP A 1 101 ? 3.133 -6.454 15.419 1.00 86.50 101 ASP A CA 1
ATOM 773 C C . ASP A 1 101 ? 4.061 -6.933 14.300 1.00 86.50 101 ASP A C 1
ATOM 775 O O . ASP A 1 101 ? 3.718 -7.787 13.479 1.00 86.50 101 ASP A O 1
ATOM 779 N N . ARG A 1 102 ? 5.279 -6.393 14.271 1.00 84.12 102 ARG A N 1
ATOM 780 C CA . ARG A 1 102 ? 6.332 -6.789 13.334 1.00 84.12 102 ARG A CA 1
ATOM 781 C C . ARG A 1 102 ? 7.618 -7.101 14.099 1.00 84.12 102 ARG A C 1
ATOM 783 O O . ARG A 1 102 ? 7.849 -6.502 15.149 1.00 84.12 102 ARG A O 1
ATOM 790 N N . PRO A 1 103 ? 8.517 -7.952 13.560 1.00 76.75 103 PRO A N 1
ATOM 791 C CA . PRO A 1 103 ? 9.735 -8.389 14.258 1.00 76.75 103 PRO A CA 1
ATOM 792 C C . PRO A 1 103 ? 10.602 -7.269 14.860 1.00 76.75 103 PRO A C 1
ATOM 794 O O . PRO A 1 103 ? 11.332 -7.504 15.816 1.00 76.75 103 PRO A O 1
ATOM 797 N N . TYR A 1 104 ? 10.516 -6.050 14.319 1.00 76.94 104 TYR A N 1
ATOM 798 C CA . TYR A 1 104 ? 11.307 -4.892 14.749 1.00 76.94 104 TYR A CA 1
ATOM 799 C C . TYR A 1 104 ? 10.466 -3.686 15.180 1.00 76.94 104 TYR A C 1
ATOM 801 O O . TYR A 1 104 ? 11.018 -2.605 15.395 1.00 76.94 104 TYR A O 1
ATOM 809 N N . ARG A 1 105 ? 9.138 -3.824 15.256 1.00 84.69 105 ARG A N 1
ATOM 810 C CA . ARG A 1 105 ? 8.247 -2.717 15.608 1.00 84.69 105 ARG A CA 1
ATOM 811 C C . ARG A 1 105 ? 6.930 -3.254 16.177 1.00 84.69 105 ARG A C 1
ATOM 813 O O . ARG A 1 105 ? 6.251 -3.982 15.455 1.00 84.69 105 ARG A O 1
ATOM 820 N N . PRO A 1 106 ? 6.533 -2.866 17.399 1.00 87.69 106 PRO A N 1
ATOM 821 C CA . PRO A 1 106 ? 5.201 -3.194 17.885 1.00 87.69 106 PRO A CA 1
ATOM 822 C C . PRO A 1 106 ? 4.120 -2.536 17.015 1.00 87.69 106 PRO A C 1
ATOM 824 O O . PRO A 1 106 ? 4.387 -1.573 16.274 1.00 87.69 106 PRO A O 1
ATOM 827 N N . ALA A 1 107 ? 2.904 -3.057 17.124 1.00 91.56 107 ALA A N 1
ATOM 828 C CA . ALA A 1 107 ? 1.700 -2.410 16.634 1.00 91.56 107 ALA A CA 1
ATOM 829 C C . ALA A 1 107 ? 1.596 -0.971 17.163 1.00 91.56 107 ALA A C 1
ATOM 831 O O . ALA A 1 107 ? 1.890 -0.684 18.329 1.00 91.56 107 ALA A O 1
ATOM 832 N N . PHE A 1 108 ? 1.167 -0.047 16.306 1.00 90.56 108 PHE A N 1
ATOM 833 C CA . PHE A 1 108 ? 0.802 1.292 16.753 1.00 90.56 108 PHE A CA 1
ATOM 834 C C . PHE A 1 108 ? -0.574 1.276 17.428 1.00 90.56 108 PHE A C 1
ATOM 836 O O . PHE A 1 108 ? -1.448 0.516 17.008 1.00 90.56 108 PHE A O 1
ATOM 843 N N . PRO A 1 109 ? -0.816 2.171 18.406 1.00 93.75 109 PRO A N 1
ATOM 844 C CA . PRO A 1 109 ? -2.172 2.466 18.846 1.00 93.75 109 PRO A CA 1
ATOM 845 C C . PRO A 1 109 ? -3.038 2.854 17.650 1.00 93.75 109 PRO A C 1
ATOM 847 O O . PRO A 1 109 ? -2.578 3.569 16.751 1.00 93.75 109 PRO A O 1
ATOM 850 N N . LEU A 1 110 ? -4.291 2.414 17.651 1.00 91.44 110 LEU A N 1
ATOM 851 C CA . LEU A 1 110 ? -5.225 2.654 16.557 1.00 91.44 110 LEU A CA 1
ATOM 852 C C . LEU A 1 110 ? -5.308 4.138 16.186 1.00 91.44 110 LEU A C 1
ATOM 854 O O . LEU A 1 110 ? -5.227 4.488 15.013 1.00 91.44 110 LEU A O 1
ATOM 858 N N . GLU A 1 111 ? -5.429 5.017 17.178 1.00 93.56 111 GLU A N 1
ATOM 859 C CA . GLU A 1 111 ? -5.555 6.460 16.974 1.00 93.56 111 GLU A CA 1
ATOM 860 C C . GLU A 1 111 ? -4.338 7.009 16.226 1.00 93.56 111 GLU A C 1
ATOM 862 O O . GLU A 1 111 ? -4.458 7.891 15.375 1.00 93.56 111 GLU A O 1
ATOM 867 N N . LYS A 1 112 ? -3.155 6.452 16.504 1.00 94.38 112 LYS A N 1
ATOM 868 C CA . LYS A 1 112 ? -1.925 6.813 15.803 1.00 94.38 112 LYS A CA 1
ATOM 869 C C . LYS A 1 112 ? -1.935 6.291 14.368 1.00 94.38 112 LYS A C 1
ATOM 871 O O . LYS A 1 112 ? -1.537 7.031 13.470 1.00 94.38 112 LYS A O 1
ATOM 876 N N . ALA A 1 113 ? -2.393 5.060 14.140 1.00 94.56 113 ALA A N 1
ATOM 877 C CA . ALA A 1 113 ? -2.523 4.497 12.798 1.00 94.56 113 ALA A CA 1
ATOM 878 C C . ALA A 1 113 ? -3.502 5.312 11.935 1.00 94.56 113 ALA A C 1
ATOM 880 O O . ALA A 1 113 ? -3.160 5.672 10.810 1.00 94.56 113 ALA A O 1
ATOM 881 N N . VAL A 1 114 ? -4.659 5.691 12.488 1.00 95.75 114 VAL A N 1
ATOM 882 C CA . VAL A 1 114 ? -5.654 6.562 11.839 1.00 95.75 114 VAL A CA 1
ATOM 883 C C . VAL A 1 114 ? -5.033 7.896 11.430 1.00 95.75 114 VAL A C 1
ATOM 885 O O . VAL A 1 114 ? -5.055 8.230 10.248 1.00 95.75 114 VAL A O 1
ATOM 888 N N . GLN A 1 115 ? -4.369 8.597 12.357 1.00 97.38 115 GLN A N 1
ATOM 889 C CA . GLN A 1 115 ? -3.692 9.867 12.053 1.00 97.38 115 GLN A CA 1
ATOM 890 C C . GLN A 1 115 ? -2.654 9.727 10.928 1.00 97.38 115 GLN A C 1
ATOM 892 O O . GLN A 1 115 ? -2.494 10.625 10.100 1.00 97.38 115 GLN A O 1
ATOM 897 N N . MET A 1 116 ? -1.921 8.609 10.889 1.00 97.19 116 MET A N 1
ATOM 898 C CA . MET A 1 116 ? -0.924 8.350 9.846 1.00 97.19 116 MET A CA 1
ATOM 899 C C . MET A 1 116 ? -1.556 8.086 8.475 1.00 97.19 116 MET A C 1
ATOM 901 O O . MET A 1 116 ? -0.979 8.496 7.465 1.00 97.19 116 MET A O 1
ATOM 905 N N . ILE A 1 117 ? -2.712 7.418 8.425 1.00 97.62 117 ILE A N 1
ATOM 906 C CA . ILE A 1 117 ? -3.477 7.225 7.186 1.00 97.62 117 ILE A CA 1
ATOM 907 C C . ILE A 1 117 ? -4.065 8.558 6.709 1.00 97.62 117 ILE A C 1
ATOM 909 O O . ILE A 1 117 ? -3.887 8.911 5.543 1.00 97.62 117 ILE A O 1
ATOM 913 N N . GLU A 1 118 ? -4.688 9.332 7.602 1.00 97.94 118 GLU A N 1
ATOM 914 C CA . GLU A 1 118 ? -5.264 10.647 7.290 1.00 97.94 118 GLU A CA 1
ATOM 915 C C . GLU A 1 118 ? -4.223 11.605 6.703 1.00 97.94 118 GLU A C 1
ATOM 917 O O . GLU A 1 118 ? -4.470 12.229 5.672 1.00 97.94 118 GLU A O 1
ATOM 922 N N . LEU A 1 119 ? -3.022 11.663 7.291 1.00 98.06 119 LEU A N 1
ATOM 923 C CA . LEU A 1 119 ? -1.930 12.520 6.816 1.00 98.06 119 LEU A CA 1
ATOM 924 C C . LEU A 1 119 ? -1.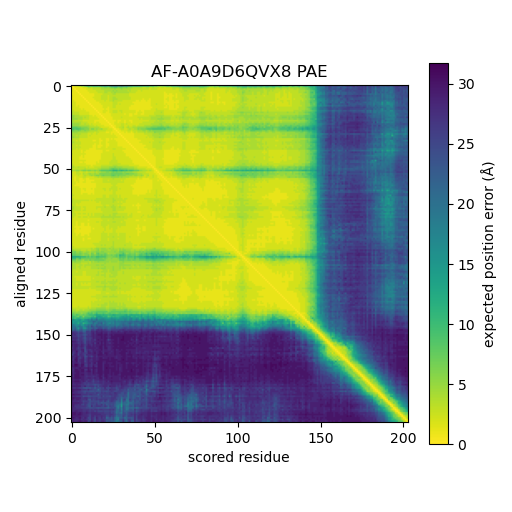476 12.187 5.382 1.00 98.06 119 LEU A C 1
ATOM 926 O O . LEU A 1 119 ? -0.894 13.031 4.703 1.00 98.06 119 LEU A O 1
ATOM 930 N N . ARG A 1 120 ? -1.717 10.956 4.922 1.00 98.00 120 ARG A N 1
ATOM 931 C CA . ARG A 1 120 ? -1.344 10.470 3.584 1.00 98.00 120 ARG A CA 1
ATOM 932 C C . ARG A 1 120 ? -2.489 10.553 2.570 1.00 98.00 120 ARG A C 1
ATOM 934 O O . ARG A 1 120 ? -2.283 10.228 1.396 1.00 98.00 120 ARG A O 1
ATOM 941 N N . SER A 1 121 ? -3.672 10.990 3.001 1.00 98.31 121 SER A N 1
ATOM 942 C CA . SER A 1 121 ? -4.836 11.212 2.144 1.00 98.31 121 SER A CA 1
ATOM 943 C C . SER A 1 121 ? -4.541 12.270 1.077 1.00 98.31 121 SER A C 1
ATOM 945 O O . SER A 1 121 ? -4.024 13.346 1.371 1.00 98.31 121 SER A O 1
ATOM 947 N N . GLY A 1 122 ? -4.830 11.955 -0.185 1.00 97.19 122 GLY A N 1
ATOM 948 C CA . GLY A 1 122 ? -4.594 12.843 -1.327 1.00 97.19 122 GLY A CA 1
ATOM 949 C C . GLY A 1 122 ? -3.150 12.879 -1.833 1.00 97.19 122 GLY A C 1
ATOM 950 O O . GLY A 1 122 ? -2.910 13.476 -2.880 1.00 97.19 122 GLY A O 1
ATOM 951 N N . ALA A 1 123 ? -2.214 12.221 -1.142 1.00 97.62 123 ALA A N 1
ATOM 952 C CA . ALA A 1 123 ? -0.839 12.023 -1.597 1.00 97.62 123 ALA A CA 1
ATOM 953 C C . ALA A 1 123 ? -0.597 10.548 -1.946 1.00 97.62 123 ALA A C 1
ATOM 955 O O . ALA A 1 123 ? -0.570 10.166 -3.112 1.00 97.62 123 ALA A O 1
ATOM 956 N N . THR A 1 124 ? -0.505 9.686 -0.932 1.00 98.06 124 THR A N 1
ATOM 957 C CA . THR A 1 124 ? -0.367 8.235 -1.123 1.00 98.06 124 THR A CA 1
ATOM 958 C C . THR A 1 124 ? -1.720 7.603 -1.423 1.00 98.06 124 THR A C 1
ATOM 960 O O . THR A 1 124 ? -1.836 6.781 -2.328 1.00 98.06 124 THR A O 1
ATOM 963 N N . PHE A 1 125 ? -2.754 8.004 -0.685 1.00 98.69 125 PHE A N 1
ATOM 964 C CA . PHE A 1 125 ? -4.040 7.316 -0.678 1.00 98.69 125 PHE A CA 1
ATOM 965 C C . PHE A 1 125 ? -5.145 8.124 -1.343 1.00 98.69 125 PHE A C 1
ATOM 967 O O . PHE A 1 125 ? -5.164 9.352 -1.269 1.00 98.69 125 PHE A O 1
ATOM 974 N N . ASP A 1 126 ? -6.095 7.418 -1.956 1.00 98.62 126 ASP A N 1
ATOM 975 C CA . ASP A 1 126 ? -7.330 8.024 -2.446 1.00 98.62 126 ASP A CA 1
ATOM 976 C C . ASP A 1 126 ? -8.126 8.600 -1.262 1.00 98.62 126 ASP A C 1
ATOM 978 O O . ASP A 1 126 ? -8.502 7.833 -0.368 1.00 98.62 126 ASP A O 1
ATOM 982 N N . PRO A 1 127 ? -8.425 9.915 -1.250 1.00 98.56 127 PRO A N 1
ATOM 983 C CA . PRO A 1 127 ? -9.175 10.534 -0.164 1.00 98.56 127 PRO A CA 1
ATOM 984 C C . PRO A 1 127 ? -10.516 9.870 0.134 1.00 98.56 127 PRO A C 1
ATOM 986 O O . PRO A 1 127 ? -10.888 9.760 1.299 1.00 98.56 127 PRO A O 1
ATOM 989 N N . LYS A 1 128 ? -11.219 9.382 -0.895 1.00 98.50 128 LYS A N 1
ATOM 990 C CA . LYS A 1 128 ? -12.524 8.730 -0.717 1.00 98.50 128 LYS A CA 1
ATOM 991 C C . LYS A 1 128 ? -12.391 7.373 -0.042 1.00 98.50 128 LYS A C 1
ATOM 993 O O . LYS A 1 128 ? -13.235 6.998 0.756 1.00 98.50 128 LYS A O 1
ATOM 998 N N . VAL A 1 129 ? -11.332 6.630 -0.362 1.00 98.31 129 VAL A N 1
ATOM 999 C CA . VAL A 1 129 ? -11.071 5.331 0.272 1.00 98.31 129 VAL A CA 1
ATOM 1000 C C . VAL A 1 129 ? -10.688 5.529 1.736 1.00 98.31 129 VAL A C 1
ATOM 1002 O O . VAL A 1 129 ? -11.144 4.766 2.582 1.00 98.31 129 VAL A O 1
ATOM 1005 N N . VAL A 1 130 ? -9.890 6.559 2.041 1.00 98.38 130 VAL A N 1
ATOM 1006 C CA . VAL A 1 130 ? -9.559 6.920 3.426 1.00 98.38 130 VAL A CA 1
ATOM 1007 C C . VAL A 1 130 ? -10.822 7.286 4.202 1.00 98.38 130 VAL A C 1
ATOM 1009 O O . VAL A 1 130 ? -11.049 6.719 5.263 1.00 98.38 130 VAL A O 1
ATOM 1012 N N . GLU A 1 131 ? -11.665 8.164 3.658 1.00 98.12 131 GLU A N 1
ATOM 1013 C CA . GLU A 1 131 ? -12.953 8.536 4.260 1.00 98.12 131 GLU A CA 1
ATOM 1014 C C . GLU A 1 131 ? -13.809 7.297 4.563 1.00 98.12 131 GLU A C 1
ATOM 1016 O O . GLU A 1 131 ? -14.180 7.075 5.715 1.00 98.12 131 GLU A O 1
ATOM 1021 N N . THR A 1 132 ? -14.017 6.419 3.575 1.00 97.56 132 THR A N 1
ATOM 1022 C CA . THR A 1 132 ? -14.788 5.182 3.766 1.00 97.56 132 THR A CA 1
ATOM 1023 C C . THR A 1 132 ? -14.161 4.247 4.802 1.00 97.56 132 THR A C 1
ATOM 1025 O O . THR A 1 132 ? -14.893 3.657 5.592 1.00 97.56 132 THR A O 1
ATOM 1028 N N . LEU A 1 133 ? -12.828 4.099 4.841 1.00 95.88 133 LEU A N 1
ATOM 1029 C CA . LEU A 1 133 ? -12.167 3.284 5.866 1.00 95.88 133 LEU A CA 1
ATOM 1030 C C . LEU A 1 133 ? -12.510 3.797 7.269 1.00 95.88 133 LEU A C 1
ATOM 1032 O O . LEU A 1 133 ? -12.847 2.998 8.138 1.00 95.88 133 LEU A O 1
ATOM 1036 N N . LEU A 1 134 ? -12.429 5.110 7.487 1.00 95.00 134 LEU A N 1
ATOM 1037 C CA . LEU A 1 134 ? -12.681 5.719 8.795 1.00 95.00 134 LEU A CA 1
ATOM 1038 C C . LEU A 1 134 ? -14.148 5.604 9.218 1.00 95.00 134 LEU A C 1
ATOM 1040 O O . LEU A 1 134 ? -14.420 5.415 10.402 1.00 95.00 134 LEU A O 1
ATOM 1044 N N . GLU A 1 135 ? -15.077 5.657 8.264 1.00 95.75 135 GLU A N 1
ATOM 1045 C CA . GLU A 1 135 ? -16.504 5.437 8.517 1.00 95.75 135 GLU A CA 1
ATOM 1046 C C . GLU A 1 135 ? -16.800 4.007 8.988 1.00 95.75 135 GLU A C 1
ATOM 1048 O O . GLU A 1 135 ? -17.565 3.822 9.934 1.00 95.75 135 GLU A O 1
ATOM 1053 N N . VAL A 1 136 ? -16.185 2.992 8.365 1.00 93.62 136 VAL A N 1
ATOM 1054 C CA . VAL A 1 136 ? -16.451 1.575 8.691 1.00 93.62 136 VAL A CA 1
ATOM 1055 C C . VAL A 1 136 ? -15.611 1.046 9.854 1.00 93.62 136 VAL A C 1
ATOM 1057 O O . VAL A 1 136 ? -15.934 0.006 10.432 1.00 93.62 136 VAL A O 1
ATOM 1060 N N . LEU A 1 137 ? -14.535 1.744 10.225 1.00 90.94 137 LEU A N 1
ATOM 1061 C CA . LEU A 1 137 ? -13.584 1.286 11.238 1.00 90.94 137 LEU A CA 1
ATOM 1062 C C . LEU A 1 137 ? -14.236 0.914 12.586 1.00 90.94 137 LEU A C 1
ATOM 1064 O O . LEU A 1 137 ? -13.898 -0.148 13.116 1.00 90.94 137 LEU A O 1
ATOM 1068 N N . PRO A 1 138 ? -15.198 1.687 13.136 1.00 88.44 138 PRO A N 1
ATOM 1069 C CA . PRO A 1 138 ? -15.859 1.326 14.392 1.00 88.44 138 PRO A CA 1
ATOM 1070 C C . PRO A 1 138 ? -16.631 -0.000 14.329 1.00 88.44 138 PRO A C 1
ATOM 1072 O O . PRO A 1 138 ? -16.794 -0.667 15.351 1.00 88.44 138 PRO A O 1
ATOM 1075 N N . GLU A 1 139 ? -17.131 -0.392 13.154 1.00 83.38 139 GLU A N 1
ATOM 1076 C CA . GLU A 1 139 ? -17.829 -1.668 12.957 1.00 83.38 139 GLU A CA 1
ATOM 1077 C C . GLU A 1 139 ? -16.840 -2.829 12.861 1.00 83.38 139 GLU A C 1
ATOM 1079 O O . GLU A 1 139 ? -17.027 -3.857 13.514 1.00 83.38 139 GLU A O 1
ATOM 1084 N N . VAL A 1 140 ? -15.742 -2.634 12.123 1.00 76.69 140 VAL A N 1
ATOM 1085 C CA . VAL A 1 140 ? -14.651 -3.615 12.004 1.00 76.69 140 VAL A CA 1
ATOM 1086 C C . VAL A 1 140 ? -14.068 -3.954 13.379 1.00 76.69 140 VAL A C 1
ATOM 1088 O O . VAL A 1 140 ? -13.800 -5.119 13.668 1.00 76.69 140 VAL A O 1
ATOM 1091 N N . GLN A 1 141 ? -13.942 -2.965 14.265 1.00 74.00 141 GLN A N 1
ATOM 1092 C CA . GLN A 1 141 ? -13.468 -3.177 15.635 1.00 74.00 141 GLN A CA 1
ATOM 1093 C C . GLN A 1 141 ? -14.397 -4.042 16.482 1.00 74.00 141 GLN A C 1
ATOM 1095 O O . GLN A 1 141 ? -13.923 -4.880 17.248 1.00 74.00 141 GLN A O 1
ATOM 1100 N N . LYS A 1 142 ? -15.714 -3.857 16.348 1.00 68.81 142 LYS A N 1
ATOM 1101 C CA . LYS A 1 142 ? -16.699 -4.682 17.059 1.00 68.81 142 LYS A CA 1
ATOM 1102 C C . LYS A 1 142 ? -16.648 -6.123 16.561 1.00 68.81 142 LYS A C 1
ATOM 1104 O O . LYS A 1 142 ? -16.559 -7.036 17.373 1.00 68.81 142 LYS A O 1
ATOM 1109 N N . GLY A 1 143 ? -16.594 -6.314 15.242 1.00 57.41 143 GLY A N 1
ATOM 1110 C CA . GLY A 1 143 ? -16.488 -7.642 14.637 1.00 57.41 143 GLY A CA 1
ATOM 1111 C C . GLY A 1 143 ? -15.197 -8.382 15.006 1.00 57.41 143 GLY A C 1
ATOM 1112 O O . GLY A 1 143 ? -15.238 -9.583 15.260 1.00 57.41 143 GLY A O 1
ATOM 1113 N N . ALA A 1 144 ? -14.060 -7.684 15.098 1.00 57.84 144 ALA A N 1
ATOM 1114 C CA . ALA A 1 144 ? -12.790 -8.281 15.520 1.00 57.84 144 ALA A CA 1
ATOM 1115 C C . ALA A 1 144 ? -12.788 -8.672 17.009 1.00 57.84 144 ALA A C 1
ATOM 1117 O O . ALA A 1 144 ? -12.317 -9.753 17.351 1.00 57.84 144 ALA A O 1
ATOM 1118 N N . ALA A 1 145 ? -13.363 -7.840 17.885 1.00 52.28 145 ALA A N 1
ATOM 1119 C CA . ALA A 1 145 ? -13.509 -8.160 19.307 1.00 52.28 145 ALA A CA 1
ATOM 1120 C C . ALA A 1 145 ? -14.456 -9.352 19.547 1.00 52.28 145 ALA A C 1
ATOM 1122 O O . ALA A 1 145 ? -14.246 -10.144 20.464 1.00 52.28 145 ALA A O 1
ATOM 1123 N N . GLU A 1 146 ? -15.478 -9.508 18.706 1.00 43.09 146 GLU A N 1
ATOM 1124 C CA . GLU A 1 146 ? -16.383 -10.659 18.733 1.00 43.09 146 GLU A CA 1
ATOM 1125 C C . GLU A 1 146 ? -15.710 -11.926 18.169 1.00 43.09 146 GLU A C 1
ATOM 1127 O O . GLU A 1 146 ? -15.855 -13.004 18.746 1.00 43.09 146 GLU A O 1
ATOM 1132 N N . ALA A 1 147 ? -14.898 -11.813 17.112 1.00 47.19 147 ALA A N 1
ATOM 1133 C CA . ALA A 1 147 ? -14.150 -12.935 16.533 1.00 47.19 147 ALA A CA 1
ATOM 1134 C C . ALA A 1 147 ? -13.002 -13.443 17.433 1.00 47.19 147 ALA A C 1
ATOM 1136 O O . ALA A 1 147 ? -12.752 -14.650 17.483 1.00 47.19 147 ALA A O 1
ATOM 1137 N N . ASP A 1 148 ? -12.348 -12.560 18.197 1.00 43.34 148 ASP A N 1
ATOM 1138 C CA . ASP A 1 148 ? -11.276 -12.923 19.142 1.00 43.34 148 ASP A CA 1
ATOM 1139 C C . ASP A 1 148 ? -11.798 -13.702 20.371 1.00 43.34 148 ASP A C 1
ATOM 1141 O O . ASP A 1 148 ? -11.053 -14.411 21.045 1.00 43.34 148 ASP A O 1
ATOM 1145 N N . THR A 1 149 ? -13.117 -13.696 20.617 1.00 40.88 149 THR A N 1
ATOM 1146 C CA . THR A 1 149 ? -13.738 -14.595 21.612 1.00 40.88 149 THR A CA 1
ATOM 1147 C C . THR A 1 149 ? -13.968 -16.026 21.111 1.00 40.88 149 THR A C 1
ATOM 1149 O O . THR A 1 149 ? -14.471 -16.864 21.864 1.00 40.88 149 THR A O 1
ATOM 1152 N N . GLY A 1 150 ? -13.580 -16.354 19.873 1.00 39.41 150 GLY A N 1
ATOM 1153 C CA . GLY A 1 150 ? -13.996 -17.609 19.256 1.00 39.41 150 GLY A CA 1
ATOM 1154 C C . GLY A 1 150 ? -13.175 -18.119 18.080 1.00 39.41 150 GLY A C 1
ATOM 1155 O O . GLY A 1 150 ? -13.782 -18.700 17.192 1.00 39.41 150 GLY A O 1
ATOM 1156 N N . LEU A 1 151 ? -11.841 -17.988 18.055 1.00 33.41 151 LEU A N 1
ATOM 1157 C CA . LEU A 1 151 ? -10.991 -18.886 17.251 1.00 33.41 151 LEU A CA 1
ATOM 1158 C C . LEU A 1 151 ? -9.514 -18.884 17.700 1.00 33.41 151 LEU A C 1
ATOM 1160 O O . LEU A 1 151 ? -8.625 -18.366 17.031 1.00 33.41 151 LEU A O 1
ATOM 1164 N N . SER A 1 152 ? -9.216 -19.526 18.834 1.00 29.92 152 SER A N 1
ATOM 1165 C CA . SER A 1 152 ? -7.827 -19.867 19.170 1.00 29.92 152 SER A CA 1
ATOM 1166 C C . SER A 1 152 ? -7.357 -21.040 18.301 1.00 29.92 152 SER A C 1
ATOM 1168 O O . SER A 1 152 ? -7.725 -22.195 18.536 1.00 29.92 152 SER A O 1
ATOM 1170 N N . LEU A 1 153 ? -6.493 -20.759 17.322 1.00 37.84 153 LEU A N 1
ATOM 1171 C CA . LEU A 1 153 ? -5.770 -21.760 16.519 1.00 37.84 153 LEU A CA 1
ATOM 1172 C C . LEU A 1 153 ? -4.698 -22.536 17.319 1.00 37.84 153 LEU A C 1
ATOM 1174 O O . LEU A 1 153 ? -3.871 -23.226 16.733 1.00 37.84 153 LEU A O 1
ATOM 1178 N N . GLN A 1 154 ? -4.707 -22.463 18.656 1.00 37.00 154 GLN A N 1
ATOM 1179 C CA . GLN A 1 154 ? -3.790 -23.215 19.522 1.00 37.00 154 GLN A CA 1
ATOM 1180 C C . GLN A 1 154 ? -4.432 -24.414 20.235 1.00 37.00 154 GLN A C 1
ATOM 1182 O O . GLN A 1 154 ? -3.785 -25.034 21.077 1.00 37.00 154 GLN A O 1
ATOM 1187 N N . SER A 1 155 ? -5.673 -24.801 19.914 1.00 33.84 155 SER A N 1
ATOM 1188 C CA . SER A 1 155 ? -6.227 -26.047 20.460 1.00 33.84 155 SER A CA 1
ATOM 1189 C C . SER A 1 155 ? -5.930 -27.244 19.533 1.00 33.84 155 SER A C 1
ATOM 1191 O O . SER A 1 155 ? -6.304 -27.207 18.358 1.00 33.84 155 SER A O 1
ATOM 1193 N N . PRO A 1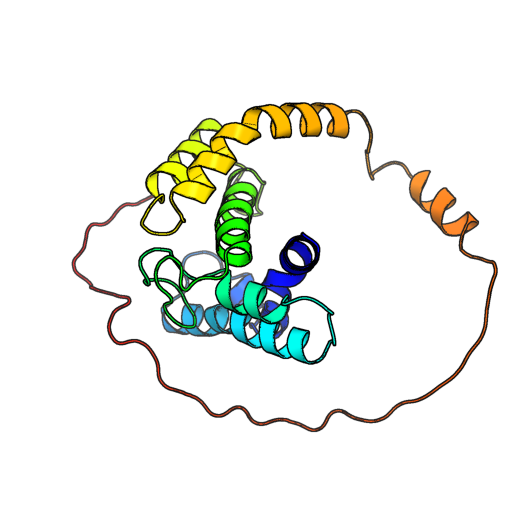 156 ? -5.333 -28.347 20.037 1.00 38.59 156 PRO A N 1
ATOM 1194 C CA . PRO A 1 156 ? -5.075 -29.568 19.258 1.00 38.59 156 PRO A CA 1
ATOM 1195 C C . PRO A 1 156 ? -6.324 -30.213 18.630 1.00 38.59 156 PRO A C 1
ATOM 1197 O O . PRO A 1 156 ? -6.208 -31.117 17.816 1.00 38.59 156 PRO A O 1
ATOM 1200 N N . ARG A 1 157 ? -7.531 -29.752 18.985 1.00 42.38 157 ARG A N 1
ATOM 1201 C CA . ARG A 1 157 ? -8.806 -30.330 18.542 1.00 42.38 157 ARG A CA 1
ATOM 1202 C C . ARG A 1 157 ? -9.251 -29.891 17.143 1.00 42.38 157 ARG A C 1
ATOM 1204 O O . ARG A 1 157 ? -10.100 -30.557 16.563 1.00 42.38 157 ARG A O 1
ATOM 1211 N N . ALA A 1 158 ? -8.711 -28.797 16.597 1.00 38.50 158 ALA A N 1
ATOM 1212 C CA . ALA A 1 158 ? -9.090 -28.322 15.260 1.00 38.50 158 ALA A CA 1
ATOM 1213 C C . ALA A 1 158 ? -8.428 -29.135 14.131 1.00 38.50 158 ALA A C 1
ATOM 1215 O O . ALA A 1 158 ? -9.035 -29.338 13.082 1.00 38.50 158 ALA A O 1
ATOM 1216 N N . ILE A 1 159 ? -7.214 -29.647 14.364 1.00 40.84 159 ILE A N 1
ATOM 1217 C CA . ILE A 1 159 ? -6.467 -30.450 13.383 1.00 40.84 159 ILE A CA 1
ATOM 1218 C C . ILE A 1 159 ? -7.127 -31.829 13.196 1.00 40.84 159 ILE A C 1
ATOM 1220 O O . ILE A 1 159 ? -7.325 -32.259 12.059 1.00 40.84 159 ILE A O 1
ATOM 1224 N N . ASP A 1 160 ? -7.594 -32.454 14.283 1.00 39.72 160 ASP A N 1
ATOM 1225 C CA . ASP A 1 160 ? -8.287 -33.752 14.236 1.00 39.72 160 ASP A CA 1
ATOM 1226 C C . A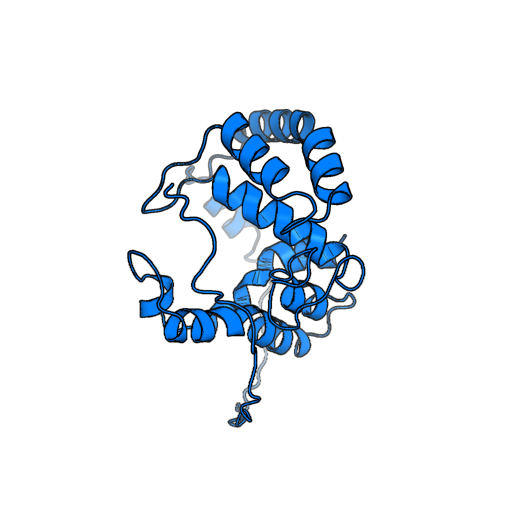SP A 1 160 ? -9.629 -33.689 13.477 1.00 39.72 160 ASP A C 1
ATOM 1228 O O . ASP A 1 160 ? -10.014 -34.638 12.788 1.00 39.72 160 ASP A O 1
ATOM 1232 N N . ALA A 1 161 ? -10.341 -32.557 13.547 1.00 42.56 161 ALA A N 1
ATOM 1233 C CA . ALA A 1 161 ? -11.615 -32.369 12.847 1.00 42.56 161 ALA A CA 1
ATOM 1234 C C . ALA A 1 161 ? -11.440 -32.238 11.319 1.00 42.56 161 ALA A C 1
ATOM 1236 O O . ALA A 1 161 ? -12.288 -32.696 10.549 1.00 42.56 161 ALA A O 1
ATOM 1237 N N . ILE A 1 162 ? -10.320 -31.661 10.874 1.00 40.12 162 ILE A N 1
ATOM 1238 C CA . ILE A 1 162 ? -9.991 -31.510 9.449 1.00 40.12 162 ILE A CA 1
ATOM 1239 C C . ILE A 1 162 ? -9.478 -32.841 8.878 1.00 40.12 162 ILE A C 1
ATOM 1241 O O . ILE A 1 162 ? -9.902 -33.249 7.800 1.00 40.12 162 ILE A O 1
ATOM 1245 N N . GLN A 1 163 ? -8.657 -33.588 9.624 1.00 41.62 163 GLN A N 1
ATOM 1246 C CA . GLN A 1 163 ? -8.155 -34.897 9.178 1.00 41.62 163 GLN A CA 1
ATOM 1247 C C . GLN A 1 163 ? -9.249 -35.969 9.078 1.00 41.62 163 GLN A C 1
ATOM 1249 O O . GLN A 1 163 ? -9.194 -36.825 8.197 1.00 41.62 163 GLN A O 1
ATOM 1254 N N . THR A 1 164 ? -10.281 -35.903 9.923 1.00 43.81 164 THR A N 1
ATOM 1255 C CA . THR A 1 164 ? -11.389 -36.877 9.895 1.00 43.81 164 THR A CA 1
ATOM 1256 C C . THR A 1 164 ? -12.341 -36.660 8.708 1.00 43.81 164 THR A C 1
ATOM 1258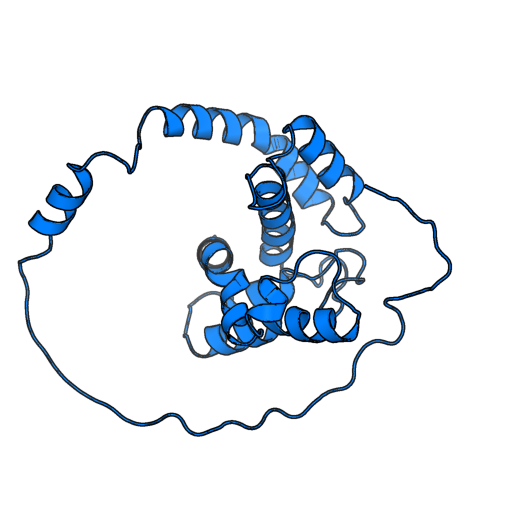 O O . THR A 1 164 ? -13.055 -37.581 8.322 1.00 43.81 164 THR A O 1
ATOM 1261 N N . SER A 1 165 ? -12.344 -35.473 8.090 1.00 37.72 165 SER A N 1
ATOM 1262 C CA . SER A 1 165 ? -13.265 -35.133 6.992 1.00 37.72 165 SER A CA 1
ATOM 1263 C C . SER A 1 165 ? -12.672 -35.268 5.584 1.00 37.72 165 SER A C 1
ATOM 1265 O O . SER A 1 165 ? -13.408 -35.095 4.617 1.00 37.72 165 SER A O 1
ATOM 1267 N N . MET A 1 166 ? -11.386 -35.619 5.443 1.00 35.50 166 MET A N 1
ATOM 1268 C CA . MET A 1 166 ? -10.700 -35.650 4.137 1.00 35.50 166 MET A CA 1
ATOM 1269 C C . MET A 1 166 ? -10.158 -37.024 3.695 1.00 35.50 166 MET A C 1
ATOM 1271 O O . MET A 1 166 ? -9.541 -37.109 2.641 1.00 35.50 166 MET A O 1
ATOM 1275 N N . ASN A 1 167 ? -10.438 -38.113 4.422 1.00 43.59 167 ASN A N 1
ATOM 1276 C CA . ASN A 1 167 ? -10.055 -39.481 4.025 1.00 43.59 167 ASN A CA 1
ATOM 1277 C C . ASN A 1 167 ? -11.212 -40.279 3.397 1.00 43.59 167 ASN A C 1
ATOM 1279 O O . ASN A 1 167 ? -11.515 -41.396 3.817 1.00 43.59 167 ASN A O 1
ATOM 1283 N N . ALA A 1 168 ? -11.859 -39.714 2.380 1.00 39.41 168 ALA A N 1
ATOM 1284 C CA . ALA A 1 168 ? -12.714 -40.478 1.476 1.00 39.41 168 ALA A CA 1
ATOM 1285 C C . ALA A 1 168 ? -12.815 -39.765 0.125 1.00 39.41 168 ALA A C 1
ATOM 1287 O O . ALA A 1 168 ? -13.789 -39.070 -0.130 1.00 39.41 168 ALA A O 1
ATOM 1288 N N . GLU A 1 169 ? -11.767 -39.881 -0.690 1.00 38.12 169 GLU A N 1
ATOM 1289 C CA . GLU A 1 169 ? -11.836 -40.254 -2.111 1.00 38.12 169 GLU A CA 1
ATOM 1290 C C . GLU A 1 169 ? -10.452 -40.055 -2.741 1.00 38.12 169 GLU A C 1
ATOM 1292 O O . GLU A 1 169 ? -9.837 -38.993 -2.677 1.00 38.12 169 GLU A O 1
ATOM 1297 N N . GLU A 1 170 ? -9.939 -41.151 -3.278 1.00 36.50 170 GLU A N 1
ATOM 1298 C CA . GLU A 1 170 ? -8.591 -41.347 -3.787 1.00 36.50 170 GLU A CA 1
ATOM 1299 C C . GLU A 1 170 ? -8.667 -41.451 -5.325 1.00 36.50 170 GLU A C 1
ATOM 1301 O O . GLU A 1 170 ? -9.666 -41.957 -5.839 1.00 36.50 170 GLU A O 1
ATOM 1306 N N . LEU A 1 171 ? -7.578 -41.045 -6.001 1.00 31.86 171 LEU A N 1
ATOM 1307 C CA . LEU A 1 171 ? -6.995 -41.596 -7.251 1.00 31.86 171 LEU A CA 1
ATOM 1308 C C . LEU A 1 171 ? -6.850 -40.655 -8.475 1.00 31.86 171 LEU A C 1
ATOM 1310 O O . LEU A 1 171 ? -7.830 -40.296 -9.118 1.00 31.86 171 LEU A O 1
ATOM 1314 N N . GLU A 1 172 ? -5.560 -40.376 -8.765 1.00 32.50 172 GLU A N 1
ATOM 1315 C CA . GLU A 1 172 ? -4.804 -40.436 -10.051 1.00 32.50 172 GLU A CA 1
ATOM 1316 C C . GLU A 1 172 ? -5.312 -39.613 -11.266 1.00 32.50 172 GLU A C 1
ATOM 1318 O O . GLU A 1 172 ? -6.499 -39.507 -11.522 1.00 32.50 172 GLU A O 1
ATOM 1323 N N . ASP A 1 173 ? -4.491 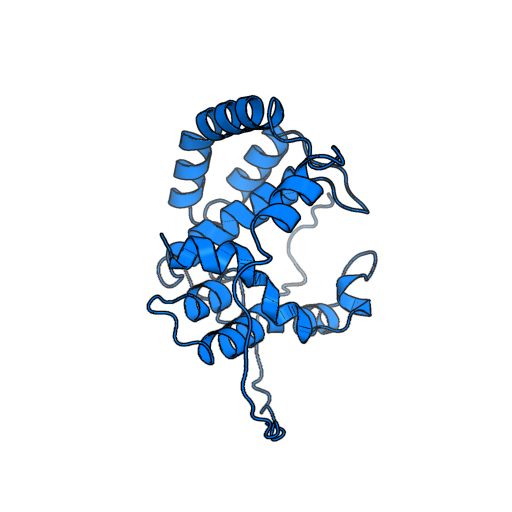-38.955 -12.098 1.00 29.86 173 ASP A N 1
ATOM 1324 C CA . ASP A 1 173 ? -3.265 -39.410 -12.767 1.00 29.86 173 ASP A CA 1
ATOM 1325 C C . ASP A 1 173 ? -2.505 -38.216 -13.432 1.00 29.86 173 ASP A C 1
ATOM 1327 O O . ASP A 1 173 ? -3.094 -37.191 -13.773 1.00 29.86 173 ASP A O 1
ATOM 1331 N N . SER A 1 174 ? -1.187 -38.407 -13.563 1.00 31.75 174 SER A N 1
ATOM 1332 C CA . SER A 1 174 ? -0.112 -37.824 -14.401 1.00 31.75 174 SER A CA 1
ATOM 1333 C C . SER A 1 174 ? -0.254 -36.529 -15.239 1.00 31.75 174 SER A C 1
ATOM 1335 O O . SER A 1 174 ? -1.171 -36.346 -16.033 1.00 31.75 174 SER A O 1
ATOM 1337 N N . ALA A 1 175 ? 0.801 -35.688 -15.215 1.00 32.19 175 ALA A N 1
ATOM 1338 C CA . ALA A 1 175 ? 1.839 -35.627 -16.274 1.00 32.19 175 ALA A CA 1
ATOM 1339 C C . ALA A 1 175 ? 2.786 -34.404 -16.132 1.00 32.19 175 ALA A C 1
ATOM 1341 O O . ALA A 1 175 ? 2.350 -33.262 -16.003 1.00 32.19 175 ALA A O 1
ATOM 1342 N N . GLU A 1 176 ? 4.098 -34.656 -16.213 1.00 32.78 176 GLU A N 1
ATOM 1343 C CA . GLU A 1 176 ? 5.198 -33.676 -16.254 1.00 32.78 176 GLU A CA 1
ATOM 1344 C C . GLU A 1 176 ? 5.435 -33.075 -17.660 1.00 32.78 176 GLU A C 1
ATOM 1346 O O . GLU A 1 176 ? 5.327 -33.779 -18.666 1.00 32.78 176 GLU A O 1
ATOM 1351 N N . SER A 1 177 ? 5.893 -31.812 -17.736 1.00 32.34 177 SER A N 1
ATOM 1352 C CA . SER A 1 177 ? 6.849 -31.315 -18.758 1.00 32.34 177 SER A CA 1
ATOM 1353 C C . SER A 1 177 ? 7.321 -29.870 -18.495 1.00 32.34 177 SER A C 1
ATOM 1355 O O . SER A 1 177 ? 6.644 -29.150 -17.764 1.00 32.34 177 SER A O 1
ATOM 1357 N N . PRO A 1 178 ? 8.474 -29.426 -19.048 1.00 37.56 178 PRO A N 1
ATOM 1358 C CA . PRO A 1 178 ? 9.412 -28.546 -18.361 1.00 37.56 178 PRO A CA 1
ATOM 1359 C C . PRO A 1 178 ? 9.261 -27.059 -18.702 1.00 37.56 178 PRO A C 1
ATOM 1361 O O . PRO A 1 178 ? 8.851 -26.669 -19.793 1.00 37.56 178 PRO A O 1
ATOM 1364 N N . VAL A 1 179 ? 9.673 -26.229 -17.744 1.00 28.23 179 VAL A N 1
ATOM 1365 C CA . VAL A 1 179 ? 9.754 -24.769 -17.842 1.00 28.23 179 VAL A CA 1
ATOM 1366 C C . VAL A 1 179 ? 10.927 -24.381 -18.751 1.00 28.23 179 VAL A C 1
ATOM 1368 O O . VAL A 1 179 ? 12.070 -24.725 -18.45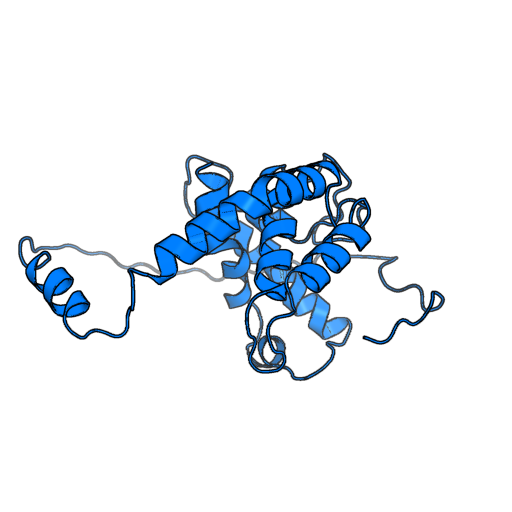9 1.00 28.23 179 VAL A O 1
ATOM 1371 N N . SER A 1 180 ? 10.653 -23.660 -19.843 1.00 31.03 180 SER A N 1
ATOM 1372 C CA . SER A 1 180 ? 11.685 -22.994 -20.645 1.00 31.03 180 SER A CA 1
ATOM 1373 C C . SER A 1 180 ? 12.037 -21.639 -20.033 1.00 31.03 180 SER A C 1
ATOM 1375 O O . SER A 1 180 ? 11.141 -20.845 -19.741 1.00 31.03 180 SER A O 1
ATOM 1377 N N . GLU A 1 181 ? 13.331 -21.371 -19.890 1.00 31.38 181 GLU A N 1
ATOM 1378 C CA . GLU A 1 181 ? 13.900 -20.087 -19.474 1.00 31.38 181 GLU A CA 1
ATOM 1379 C C . GLU A 1 181 ? 13.369 -18.934 -20.346 1.00 31.38 181 GLU A C 1
ATOM 1381 O O . GLU A 1 181 ? 13.424 -18.992 -21.574 1.00 31.38 181 GLU A O 1
ATOM 1386 N N . MET A 1 182 ? 12.835 -17.889 -19.708 1.00 28.94 182 MET A N 1
ATOM 1387 C CA . MET A 1 182 ? 12.366 -16.672 -20.371 1.00 28.94 182 MET A CA 1
ATOM 1388 C C . MET A 1 182 ? 13.284 -15.518 -19.951 1.00 28.94 182 MET A C 1
ATOM 1390 O O . MET A 1 182 ? 13.336 -15.147 -18.779 1.00 28.94 182 MET A O 1
ATOM 1394 N N . GLU A 1 183 ? 14.060 -14.993 -20.901 1.00 25.38 183 GLU A N 1
ATOM 1395 C CA . GLU A 1 183 ? 14.916 -13.820 -20.705 1.00 25.38 183 GLU A CA 1
ATOM 1396 C C . GLU A 1 183 ? 14.070 -12.537 -20.615 1.00 25.38 183 GLU A C 1
ATOM 1398 O O . GLU A 1 183 ? 13.217 -12.277 -21.466 1.00 25.38 183 GLU A O 1
ATOM 1403 N N . PHE A 1 184 ? 14.336 -11.707 -19.602 1.00 28.66 184 PHE A N 1
ATOM 1404 C CA . PHE A 1 184 ? 13.672 -10.418 -19.385 1.00 28.66 184 PHE A CA 1
ATOM 1405 C C . PHE A 1 184 ? 14.500 -9.258 -19.973 1.00 28.66 184 PHE A C 1
ATOM 1407 O O . PHE A 1 184 ? 15.641 -9.057 -19.546 1.00 28.66 184 PHE A O 1
ATOM 1414 N N . PRO A 1 185 ? 13.961 -8.436 -20.895 1.00 28.06 185 PRO A N 1
ATOM 1415 C CA . PRO A 1 185 ? 14.621 -7.204 -21.314 1.00 28.06 185 PRO A CA 1
ATOM 1416 C C . PRO A 1 185 ? 14.423 -6.087 -20.277 1.00 28.06 185 PRO A C 1
ATOM 1418 O O . PRO A 1 185 ? 13.310 -5.787 -19.851 1.00 28.06 185 PRO A O 1
ATOM 1421 N N . ALA A 1 186 ? 15.521 -5.435 -19.893 1.00 29.11 186 ALA A N 1
ATOM 1422 C CA . ALA A 1 186 ? 15.511 -4.270 -19.015 1.00 29.11 186 ALA A CA 1
ATOM 1423 C C . ALA A 1 186 ? 14.900 -3.042 -19.717 1.00 29.11 186 ALA A C 1
ATOM 1425 O O . ALA A 1 186 ? 15.355 -2.657 -20.794 1.00 29.11 186 ALA A O 1
ATOM 1426 N N . SER A 1 187 ? 13.937 -2.372 -19.079 1.00 35.91 187 SER A N 1
ATOM 1427 C CA . SER A 1 187 ? 13.509 -1.020 -19.465 1.00 35.91 187 SER A CA 1
ATOM 1428 C C . SER A 1 187 ? 13.844 -0.002 -18.369 1.00 35.91 187 SER A C 1
ATOM 1430 O O . SER A 1 187 ? 13.441 -0.151 -17.217 1.00 35.91 187 SER A O 1
ATOM 1432 N N . GLU A 1 188 ? 14.596 1.033 -18.750 1.00 30.39 188 GLU A N 1
ATOM 1433 C CA . GLU A 1 188 ? 15.051 2.167 -17.932 1.00 30.39 188 GLU A CA 1
ATOM 1434 C C . GLU A 1 188 ? 13.897 3.002 -17.329 1.00 30.39 188 GLU A C 1
ATOM 1436 O O . GLU A 1 188 ? 13.027 3.452 -18.078 1.00 30.39 188 GLU A O 1
ATOM 1441 N N . PRO A 1 189 ? 13.919 3.314 -16.012 1.00 43.25 189 PRO A N 1
ATOM 1442 C CA . PRO A 1 189 ? 12.915 4.169 -15.383 1.00 43.25 189 PRO A CA 1
ATOM 1443 C C . PRO A 1 189 ? 13.461 5.498 -14.814 1.00 43.25 189 PRO A C 1
ATOM 1445 O O . PRO A 1 189 ? 14.640 5.669 -14.506 1.00 43.25 189 PRO A O 1
ATOM 1448 N N . MET A 1 190 ? 12.508 6.393 -14.525 1.00 33.66 190 MET A N 1
ATOM 1449 C CA . MET A 1 190 ? 12.498 7.315 -13.375 1.00 33.66 190 MET A CA 1
ATOM 1450 C C . MET A 1 190 ? 13.561 8.423 -13.285 1.00 33.66 190 MET A C 1
ATOM 1452 O O . MET A 1 190 ? 14.614 8.285 -12.653 1.00 33.66 190 MET A O 1
ATOM 1456 N N . ARG A 1 191 ? 13.183 9.627 -13.737 1.00 30.11 191 ARG A N 1
ATOM 1457 C CA . ARG A 1 191 ? 13.965 10.857 -13.518 1.00 30.11 191 ARG A CA 1
ATOM 1458 C C . ARG A 1 191 ? 13.636 11.684 -12.267 1.00 30.11 191 ARG A C 1
ATOM 1460 O O . ARG A 1 191 ? 14.328 12.677 -12.079 1.00 30.11 191 ARG A O 1
ATOM 1467 N N . ARG A 1 192 ? 12.662 11.358 -11.402 1.00 35.59 192 ARG A N 1
ATOM 1468 C CA . ARG A 1 192 ? 12.308 12.258 -10.269 1.00 35.59 192 ARG A CA 1
ATOM 1469 C C . ARG A 1 192 ? 11.721 11.589 -9.012 1.00 35.59 192 ARG A C 1
ATOM 1471 O O . ARG A 1 192 ? 10.700 12.042 -8.521 1.00 35.59 192 ARG A O 1
ATOM 1478 N N . LEU A 1 193 ? 12.374 10.567 -8.450 1.00 38.91 193 LEU A N 1
ATOM 1479 C CA . LEU A 1 193 ? 11.986 10.037 -7.123 1.00 38.91 193 LEU A CA 1
ATOM 1480 C C . LEU A 1 193 ? 12.993 10.324 -6.000 1.00 38.91 193 LEU A C 1
ATOM 1482 O O . LEU A 1 193 ? 12.943 9.680 -4.965 1.00 38.91 193 LEU A O 1
ATOM 1486 N N . LEU A 1 194 ? 13.921 11.264 -6.180 1.00 38.50 194 LEU A N 1
ATOM 1487 C CA . LEU A 1 194 ? 14.801 11.739 -5.107 1.00 38.50 194 LEU A CA 1
ATOM 1488 C C . LEU A 1 194 ? 15.227 13.181 -5.421 1.00 38.50 194 LEU A C 1
ATOM 1490 O O . LEU A 1 194 ? 16.271 13.388 -6.039 1.00 38.50 194 LEU A O 1
ATOM 1494 N N . ASP A 1 195 ? 14.420 14.176 -5.042 1.00 31.00 195 ASP A N 1
ATOM 1495 C CA . ASP A 1 195 ? 14.960 15.526 -4.846 1.00 31.00 195 ASP A CA 1
ATOM 1496 C C . ASP A 1 195 ? 15.777 15.508 -3.538 1.00 31.00 195 ASP A C 1
ATOM 1498 O O . ASP A 1 195 ? 15.217 15.207 -2.482 1.00 31.00 195 ASP A O 1
ATOM 1502 N N . PRO A 1 196 ? 17.091 15.799 -3.560 1.00 34.91 196 PRO A N 1
ATOM 1503 C CA . PRO A 1 196 ? 17.913 15.880 -2.353 1.00 34.91 196 PRO A CA 1
ATOM 1504 C C . PRO A 1 196 ? 17.585 17.092 -1.461 1.00 34.91 196 PRO A C 1
ATOM 1506 O O . PRO A 1 196 ? 18.271 17.308 -0.462 1.00 34.91 196 PRO A O 1
ATOM 1509 N N . ARG A 1 197 ? 16.596 17.924 -1.816 1.00 34.03 197 ARG A N 1
ATOM 1510 C CA . ARG A 1 197 ? 16.243 19.158 -1.104 1.00 34.03 197 ARG A CA 1
ATOM 1511 C C . ARG A 1 197 ? 14.753 19.201 -0.758 1.00 34.03 197 ARG A C 1
ATOM 1513 O O . ARG A 1 197 ? 13.986 19.921 -1.379 1.00 34.03 197 ARG A O 1
ATOM 1520 N N . GLY A 1 198 ? 14.347 18.482 0.284 1.00 30.98 198 GLY A N 1
ATOM 1521 C CA . GLY A 1 198 ? 12.983 18.592 0.804 1.00 30.98 198 GLY A CA 1
ATOM 1522 C C . GLY A 1 198 ? 12.804 17.897 2.145 1.00 30.98 198 GLY A C 1
ATOM 1523 O O . GLY A 1 198 ? 12.536 16.707 2.177 1.00 30.98 198 GLY A O 1
ATOM 1524 N N . SER A 1 199 ? 12.994 18.668 3.221 1.00 33.41 199 SER A N 1
ATOM 1525 C CA . SER A 1 199 ? 12.562 18.427 4.610 1.00 33.41 199 SER A CA 1
ATOM 1526 C C . SER A 1 199 ? 12.722 17.008 5.167 1.00 33.41 199 SER A C 1
ATOM 1528 O O . SER A 1 199 ? 11.908 16.118 4.935 1.00 33.41 199 SER A O 1
ATOM 1530 N N . GLY A 1 200 ? 13.731 16.838 6.023 1.00 30.95 200 GLY A N 1
ATOM 1531 C CA . GLY A 1 200 ? 13.769 15.709 6.939 1.00 30.95 200 GLY A CA 1
ATOM 1532 C C . GLY A 1 200 ? 12.534 15.686 7.837 1.00 30.95 200 GLY A C 1
ATOM 1533 O O . GLY A 1 200 ? 12.188 16.698 8.437 1.00 30.95 200 GLY A O 1
ATOM 1534 N N . LEU A 1 201 ? 11.931 14.511 7.970 1.00 29.56 201 LEU A N 1
ATOM 1535 C CA . LEU A 1 201 ? 11.202 14.125 9.167 1.00 29.56 201 LEU A CA 1
ATOM 1536 C C . LEU A 1 201 ? 11.725 12.744 9.574 1.00 29.56 201 LEU A C 1
ATOM 1538 O O . LEU A 1 201 ? 11.635 11.773 8.821 1.00 29.56 201 LEU A O 1
ATOM 1542 N N . GLN A 1 202 ? 12.383 12.709 10.730 1.00 25.06 202 GLN A N 1
ATOM 1543 C CA . GLN A 1 202 ? 12.658 11.487 11.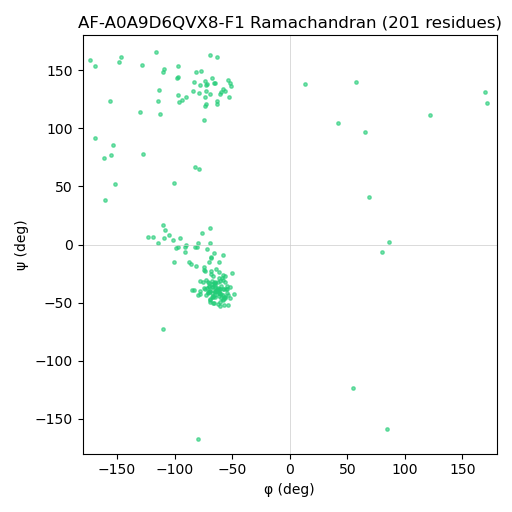469 1.00 25.06 202 GLN A CA 1
ATOM 1544 C C . GLN A 1 202 ? 11.371 11.070 12.194 1.00 25.06 202 GLN A C 1
ATOM 1546 O O . GLN A 1 202 ? 10.750 11.920 12.825 1.00 25.06 202 GLN A O 1
ATOM 1551 N N . VAL A 1 203 ? 11.103 9.759 12.143 1.00 32.50 203 VAL A N 1
ATOM 1552 C CA . VAL A 1 203 ? 10.134 8.953 12.919 1.00 32.50 203 VAL A CA 1
ATOM 1553 C C . VAL A 1 203 ? 8.649 9.199 12.654 1.00 32.50 203 VAL A C 1
ATOM 1555 O O . VAL A 1 203 ? 8.123 10.280 12.988 1.00 32.50 203 VAL A O 1
#

Mean predicted aligned error: 13.49 Å